Protein AF-A0A2U3B4L1-F1 (afdb_monomer_lite)

Radius of gyration: 49.49 Å; chains: 1; bounding box: 85×27×137 Å

pLDDT: mean 83.66, std 13.34, range [39.34, 97.75]

Structure (mmCIF, N/CA/C/O backbone):
data_AF-A0A2U3B4L1-F1
#
_entry.id   AF-A0A2U3B4L1-F1
#
loop_
_atom_site.group_PDB
_atom_site.id
_atom_site.type_symbol
_atom_site.label_atom_id
_atom_site.label_alt_id
_atom_site.label_comp_id
_atom_site.label_asym_id
_atom_site.label_entity_id
_atom_site.label_seq_id
_atom_site.pdbx_PDB_ins_code
_atom_site.Cartn_x
_atom_site.Cartn_y
_atom_site.Cartn_z
_atom_site.occupancy
_atom_site.B_iso_or_equiv
_atom_site.auth_seq_id
_atom_site.auth_comp_id
_atom_site.auth_asym_id
_atom_site.auth_atom_id
_atom_site.pdbx_PDB_model_num
ATOM 1 N N . MET A 1 1 ? 13.945 14.174 20.705 1.00 39.34 1 MET A N 1
ATOM 2 C CA . MET A 1 1 ? 13.209 13.509 21.801 1.00 39.34 1 MET A CA 1
ATOM 3 C C . MET A 1 1 ? 11.949 14.316 22.064 1.00 39.34 1 MET A C 1
ATOM 5 O O . MET A 1 1 ? 12.020 15.345 22.723 1.00 39.34 1 MET A O 1
ATOM 9 N N . VAL A 1 2 ? 10.830 13.938 21.445 1.00 40.19 2 VAL A N 1
ATOM 10 C CA . VAL A 1 2 ? 9.535 14.584 21.704 1.00 40.19 2 VAL A CA 1
ATOM 11 C C . VAL A 1 2 ? 8.985 13.964 22.984 1.00 40.19 2 VAL A C 1
ATOM 13 O O . VAL A 1 2 ? 8.861 12.745 23.067 1.00 40.19 2 VAL A O 1
ATOM 16 N N . SER A 1 3 ? 8.744 14.794 23.998 1.00 42.19 3 SER A N 1
ATOM 17 C CA . SER A 1 3 ? 8.188 14.370 25.285 1.00 42.19 3 SER A CA 1
ATOM 18 C C . SER A 1 3 ? 6.852 13.641 25.068 1.00 42.19 3 SER A C 1
ATOM 20 O O . SER A 1 3 ? 6.059 14.129 24.255 1.00 42.19 3 SER A O 1
ATOM 22 N N . PRO A 1 4 ? 6.566 12.516 25.756 1.00 53.47 4 PRO A N 1
ATOM 23 C CA . PRO A 1 4 ? 5.241 11.909 25.710 1.00 53.47 4 PRO A CA 1
ATOM 24 C C . PRO A 1 4 ? 4.235 12.955 26.195 1.00 53.47 4 PRO A C 1
ATOM 26 O O . PRO A 1 4 ? 4.317 13.446 27.323 1.00 53.47 4 PRO A O 1
ATOM 29 N N . ALA A 1 5 ? 3.344 13.381 25.301 1.00 55.09 5 ALA A N 1
ATOM 30 C CA . ALA A 1 5 ? 2.323 14.362 25.626 1.00 55.09 5 ALA A CA 1
ATOM 31 C C . ALA A 1 5 ? 1.448 13.779 26.741 1.00 55.09 5 ALA A C 1
ATOM 33 O O . ALA A 1 5 ? 0.772 12.777 26.538 1.00 55.09 5 ALA A O 1
ATOM 34 N N . ASN A 1 6 ? 1.504 14.383 27.929 1.00 50.88 6 ASN A N 1
ATOM 35 C CA . ASN A 1 6 ? 0.718 13.960 29.079 1.00 50.88 6 ASN A CA 1
ATOM 36 C C . ASN A 1 6 ? -0.729 14.430 28.878 1.00 50.88 6 ASN A C 1
ATOM 38 O O . ASN A 1 6 ? -1.104 15.551 29.217 1.00 50.88 6 ASN A O 1
ATOM 42 N N . THR A 1 7 ? -1.514 13.596 28.212 1.00 55.06 7 THR A N 1
ATOM 43 C CA . THR A 1 7 ? -2.844 13.909 27.677 1.00 55.06 7 THR A CA 1
ATOM 44 C C . THR A 1 7 ? -3.983 13.597 28.655 1.00 55.06 7 THR A C 1
ATOM 46 O O . THR A 1 7 ? -5.156 13.775 28.321 1.00 55.06 7 THR A O 1
ATOM 49 N N . SER A 1 8 ? -3.651 13.221 29.896 1.00 54.84 8 SER A N 1
ATOM 50 C CA . SER A 1 8 ? -4.592 12.885 30.974 1.00 54.84 8 SER A CA 1
ATOM 51 C C . SER A 1 8 ? -5.471 14.053 31.453 1.00 54.84 8 SER A C 1
ATOM 53 O O . SER A 1 8 ? -6.390 13.846 32.242 1.00 54.84 8 SER A O 1
ATOM 55 N N . THR A 1 9 ? -5.206 15.283 31.006 1.00 53.56 9 THR A N 1
ATOM 56 C CA . THR A 1 9 ? -5.935 16.500 31.403 1.00 53.56 9 THR A CA 1
ATOM 57 C C . THR A 1 9 ? -7.033 16.911 30.418 1.00 53.56 9 THR A C 1
ATOM 59 O O . THR A 1 9 ? -7.739 17.889 30.667 1.00 53.56 9 THR A O 1
ATOM 62 N N . HIS A 1 10 ? -7.225 16.181 29.311 1.00 57.12 10 HIS A N 1
ATOM 63 C CA . HIS A 1 10 ? -8.229 16.536 28.309 1.00 57.12 10 HIS A CA 1
ATOM 64 C C . HIS A 1 10 ? -9.608 15.910 28.608 1.00 57.12 10 HIS A C 1
ATOM 66 O O . HIS A 1 10 ? -9.734 14.687 28.642 1.00 57.12 10 HIS A O 1
ATOM 72 N N . PRO A 1 11 ? -10.686 16.711 28.732 1.00 55.19 11 PRO A N 1
ATOM 73 C CA . PRO A 1 11 ? -12.027 16.218 29.078 1.00 55.19 11 PRO A CA 1
ATOM 74 C C . PRO A 1 11 ? -12.669 15.283 28.032 1.00 55.19 11 PRO A C 1
ATOM 76 O O . PRO A 1 11 ? -13.659 14.630 28.332 1.00 55.19 11 PRO A O 1
ATOM 79 N N . ASN A 1 12 ? -12.097 15.181 26.826 1.00 61.34 12 ASN A N 1
ATOM 80 C CA . ASN A 1 12 ? -12.520 14.270 25.750 1.00 61.34 12 ASN A CA 1
ATOM 81 C C . ASN A 1 12 ? -11.398 13.302 25.331 1.00 61.34 12 ASN A C 1
ATOM 83 O O . ASN A 1 12 ? -11.257 12.955 24.156 1.00 61.34 12 ASN A O 1
ATOM 87 N N . TYR A 1 13 ? -10.553 12.905 26.279 1.00 69.75 13 TYR A N 1
ATOM 88 C CA . TYR A 1 13 ? -9.400 12.068 25.991 1.00 69.75 13 TYR A CA 1
ATOM 89 C C . TYR A 1 13 ? -9.780 10.628 25.602 1.00 69.75 13 TYR A C 1
ATOM 91 O O . TYR A 1 13 ? -10.635 10.000 26.228 1.00 69.75 13 TYR A O 1
ATOM 99 N N . ASN A 1 14 ? -9.141 10.088 24.558 1.00 83.75 14 ASN A N 1
ATOM 100 C CA . ASN A 1 14 ? -9.405 8.737 24.065 1.00 83.75 14 ASN A CA 1
ATOM 101 C C . ASN A 1 14 ? -8.332 7.757 24.553 1.00 83.75 14 ASN A C 1
ATOM 103 O O . ASN A 1 14 ? -7.271 7.636 23.946 1.00 83.75 14 ASN A O 1
ATOM 107 N N . GLN A 1 15 ? -8.659 7.009 25.606 1.00 88.44 15 GLN A N 1
ATOM 108 C CA . GLN A 1 15 ? -7.770 6.024 26.236 1.00 88.44 15 GLN A CA 1
ATOM 109 C C . GLN A 1 15 ? -7.267 4.942 25.266 1.00 88.44 15 GLN A C 1
ATOM 111 O O . GLN A 1 15 ? -6.155 4.448 25.410 1.00 88.44 15 GLN A O 1
ATOM 116 N N . ILE A 1 16 ? -8.054 4.578 24.249 1.00 92.75 16 ILE A N 1
ATOM 117 C CA . ILE A 1 16 ? -7.638 3.557 23.275 1.00 92.75 16 ILE A CA 1
ATOM 118 C C . ILE A 1 16 ? -6.529 4.091 22.363 1.00 92.75 16 ILE A C 1
ATOM 120 O O . ILE A 1 16 ? -5.587 3.371 22.052 1.00 92.75 16 ILE A O 1
ATOM 124 N N . PHE A 1 17 ? -6.596 5.371 21.988 1.00 92.94 17 PHE A N 1
ATOM 125 C CA . PHE A 1 17 ? -5.544 6.005 21.192 1.00 92.94 17 PHE A CA 1
ATOM 126 C C . PHE A 1 17 ? -4.227 6.096 21.968 1.00 92.94 17 PHE A C 1
ATOM 128 O O . PHE A 1 17 ? -3.158 5.886 21.404 1.00 92.94 17 PHE A O 1
ATOM 135 N N . GLU A 1 18 ? -4.302 6.364 23.271 1.00 90.75 18 GLU A N 1
ATOM 136 C CA . GLU A 1 18 ? -3.128 6.357 24.141 1.00 90.75 18 GLU A CA 1
ATOM 137 C C . GLU A 1 18 ? -2.420 5.009 24.123 1.00 90.75 18 GLU A C 1
ATOM 139 O O . GLU A 1 18 ? -1.235 4.917 23.807 1.00 90.75 18 GLU A O 1
ATOM 144 N N . LYS A 1 19 ? -3.191 3.960 24.423 1.00 92.38 19 LYS A N 1
ATOM 145 C CA . LYS A 1 19 ? -2.684 2.599 24.534 1.00 92.38 19 LYS A CA 1
ATOM 146 C C . LYS A 1 19 ? -2.125 2.089 23.213 1.00 92.38 19 LYS A C 1
ATOM 148 O O . LYS A 1 19 ? -1.086 1.436 23.219 1.00 92.38 19 LYS A O 1
ATOM 153 N N . LEU A 1 20 ? -2.804 2.358 22.098 1.00 94.06 20 LEU A N 1
ATOM 154 C CA . LEU A 1 20 ? -2.381 1.868 20.787 1.00 94.06 20 LEU A CA 1
ATOM 155 C C . LEU A 1 20 ? -1.243 2.702 20.187 1.00 94.06 20 LEU A C 1
ATOM 157 O O . LEU A 1 20 ? -0.339 2.121 19.605 1.00 94.06 20 LEU A O 1
ATOM 161 N N . VAL A 1 21 ? -1.261 4.033 20.339 1.00 93.81 21 VAL A N 1
ATOM 162 C CA . VAL A 1 21 ? -0.385 4.943 19.579 1.00 93.81 21 VAL A CA 1
ATOM 163 C C . VAL A 1 21 ? 0.577 5.721 20.470 1.00 93.81 21 VAL A C 1
ATOM 165 O O . VAL A 1 21 ? 1.776 5.714 20.218 1.00 93.81 21 VAL A O 1
ATOM 168 N N . ILE A 1 22 ? 0.095 6.423 21.497 1.00 91.44 22 ILE A N 1
ATOM 169 C CA . ILE A 1 22 ? 0.943 7.363 22.259 1.00 91.44 22 ILE A CA 1
ATOM 170 C C . ILE A 1 22 ? 1.987 6.647 23.118 1.00 91.44 22 ILE A C 1
ATOM 172 O O . ILE A 1 22 ? 3.097 7.153 23.259 1.00 91.44 22 ILE A O 1
ATOM 176 N N . ASN A 1 23 ? 1.660 5.465 23.640 1.00 88.88 23 ASN A N 1
ATOM 177 C CA . ASN A 1 23 ? 2.581 4.663 24.447 1.00 88.88 23 ASN A CA 1
ATOM 178 C C . ASN A 1 23 ? 3.715 4.019 23.628 1.00 88.88 23 ASN A C 1
ATOM 180 O O . ASN A 1 23 ? 4.641 3.461 24.213 1.00 88.88 23 ASN A O 1
ATOM 184 N N . SER A 1 24 ? 3.652 4.088 22.296 1.00 87.31 24 SER A N 1
ATOM 185 C CA . SER A 1 24 ? 4.714 3.607 21.410 1.00 87.31 24 SER A CA 1
ATOM 186 C C . SER A 1 24 ? 5.801 4.669 21.193 1.00 87.31 24 SER A C 1
ATOM 188 O O . SER A 1 24 ? 5.566 5.877 21.324 1.00 87.31 24 SER A O 1
ATOM 190 N N . VAL A 1 25 ? 7.012 4.224 20.847 1.00 87.25 25 VAL A N 1
ATOM 191 C CA . VAL A 1 25 ? 8.132 5.126 20.550 1.00 87.25 25 VAL A CA 1
ATOM 192 C C . VAL A 1 25 ? 7.797 5.968 19.303 1.00 87.25 25 VAL A C 1
ATOM 194 O O . VAL A 1 25 ? 7.310 5.430 18.307 1.00 87.25 25 VAL A O 1
ATOM 197 N N . PRO A 1 26 ? 8.011 7.301 19.326 1.00 80.50 26 PRO A N 1
ATOM 198 C CA . PRO A 1 26 ? 7.879 8.128 18.128 1.00 80.50 26 PRO A CA 1
ATOM 199 C C . PRO A 1 26 ? 8.774 7.613 16.990 1.00 80.50 26 PRO A C 1
ATOM 201 O O . PRO A 1 26 ? 9.934 7.298 17.233 1.00 80.50 26 PRO A O 1
ATOM 204 N N . ASP A 1 27 ? 8.228 7.561 15.773 1.00 81.25 27 ASP A N 1
ATOM 205 C CA . ASP A 1 27 ? 8.900 7.112 14.539 1.00 81.25 27 ASP A CA 1
ATOM 206 C C . ASP A 1 27 ? 9.270 5.615 14.468 1.00 81.25 27 ASP A C 1
ATOM 208 O O . ASP A 1 27 ? 10.051 5.209 13.610 1.00 81.25 27 ASP A O 1
ATOM 212 N N . ASP A 1 28 ? 8.679 4.779 15.326 1.00 89.38 28 ASP A N 1
ATOM 213 C CA . ASP A 1 28 ? 8.799 3.317 15.255 1.00 89.38 28 ASP A CA 1
ATOM 214 C C . ASP A 1 28 ? 7.672 2.689 14.410 1.00 89.38 28 ASP A C 1
ATOM 216 O O . ASP A 1 28 ? 6.556 3.220 14.343 1.00 89.38 28 ASP A O 1
ATOM 220 N N . LYS A 1 29 ? 7.926 1.520 13.807 1.00 90.06 29 LYS A N 1
ATOM 221 C CA . LYS A 1 29 ? 6.913 0.737 13.077 1.00 90.06 29 LYS A CA 1
ATOM 222 C C . LYS A 1 29 ? 5.707 0.411 13.963 1.00 90.06 29 LYS A C 1
ATOM 224 O O . LYS A 1 29 ? 4.573 0.444 13.496 1.00 90.06 29 LYS A O 1
ATOM 229 N N . GLU A 1 30 ? 5.946 0.206 15.258 1.00 92.12 30 GLU A N 1
ATOM 230 C CA . GLU A 1 30 ? 4.911 -0.064 16.261 1.00 92.12 30 GLU A CA 1
ATOM 231 C C . GLU A 1 30 ? 3.896 1.078 16.356 1.00 92.12 30 GLU A C 1
ATOM 233 O O . GLU A 1 30 ? 2.708 0.858 16.592 1.00 92.12 30 GLU A O 1
ATOM 238 N N . ARG A 1 31 ? 4.339 2.317 16.111 1.00 93.88 31 ARG A N 1
ATOM 239 C CA . ARG A 1 31 ? 3.458 3.482 16.099 1.00 93.88 31 ARG A CA 1
ATOM 240 C C . ARG A 1 31 ? 2.547 3.497 14.879 1.00 93.88 31 ARG A C 1
ATOM 242 O O . ARG A 1 31 ? 1.380 3.862 15.011 1.00 93.88 31 ARG A O 1
ATOM 249 N N . LEU A 1 32 ? 3.060 3.101 13.713 1.00 93.69 32 LEU A N 1
ATOM 250 C CA . LEU A 1 32 ? 2.262 2.952 12.494 1.00 93.69 32 LEU A CA 1
ATOM 251 C C . LEU A 1 32 ? 1.232 1.827 12.652 1.00 93.69 32 LEU A C 1
ATOM 253 O O . LEU A 1 32 ? 0.052 2.052 12.390 1.00 93.69 32 LEU A O 1
ATOM 257 N N . ILE A 1 33 ? 1.654 0.667 13.163 1.00 95.81 33 ILE A N 1
ATOM 258 C CA . ILE A 1 33 ? 0.762 -0.456 13.495 1.00 95.81 33 ILE A CA 1
ATOM 259 C C . ILE A 1 33 ? -0.324 0.010 14.470 1.00 95.81 33 ILE A C 1
ATOM 261 O O . ILE A 1 33 ? -1.510 -0.210 14.242 1.00 95.81 33 ILE 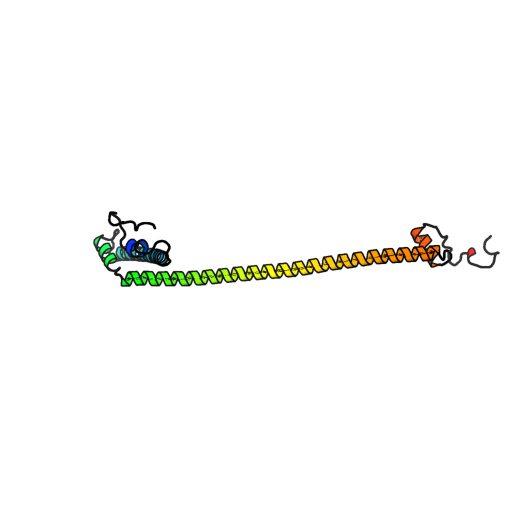A O 1
ATOM 265 N N . GLY A 1 34 ? 0.054 0.747 15.517 1.00 96.25 34 GLY A N 1
ATOM 266 C CA . GLY A 1 34 ? -0.886 1.331 16.467 1.00 96.25 34 GLY A CA 1
ATOM 267 C C . GLY A 1 34 ? -1.901 2.285 15.829 1.00 96.25 34 GLY A C 1
ATOM 268 O O . GLY A 1 34 ? -3.065 2.305 16.232 1.00 96.25 34 GLY A O 1
ATOM 269 N N . MET A 1 35 ? -1.488 3.087 14.842 1.00 95.56 35 MET A N 1
ATOM 270 C CA . MET A 1 35 ? -2.386 3.989 14.109 1.00 95.56 35 MET A CA 1
ATOM 271 C C . MET A 1 35 ? -3.388 3.220 13.245 1.00 95.56 35 MET A C 1
ATOM 273 O O . MET A 1 35 ? -4.562 3.594 13.228 1.00 95.56 35 MET A O 1
ATOM 277 N N . LEU A 1 36 ? -2.946 2.155 12.574 1.00 96.75 36 LEU A N 1
ATOM 278 C CA . LEU A 1 36 ? -3.807 1.264 11.791 1.00 96.75 36 LEU A CA 1
ATOM 279 C C . LEU A 1 36 ? -4.805 0.533 12.698 1.00 96.75 36 LEU A C 1
ATOM 281 O O . LEU A 1 36 ? -6.010 0.683 12.526 1.00 96.75 36 LEU A O 1
ATOM 285 N N . ALA A 1 37 ? -4.321 -0.096 13.770 1.00 97.56 37 ALA A N 1
ATOM 286 C CA . ALA A 1 37 ? -5.155 -0.735 14.789 1.00 97.56 37 ALA A CA 1
ATOM 287 C C . ALA A 1 37 ? -6.192 0.230 15.398 1.00 97.56 37 ALA A C 1
ATOM 289 O O . ALA A 1 37 ? -7.310 -0.150 15.754 1.00 97.56 37 ALA A O 1
ATOM 290 N N . TYR A 1 38 ? -5.835 1.510 15.540 1.00 96.75 38 TYR A N 1
ATOM 291 C CA . TYR A 1 38 ? -6.764 2.531 16.010 1.00 96.75 38 TYR A CA 1
ATOM 292 C C . TYR A 1 38 ? -7.847 2.877 14.979 1.00 96.75 38 TYR A C 1
ATOM 294 O O . TYR A 1 38 ? -8.979 3.169 15.381 1.00 96.75 38 TYR A O 1
ATOM 302 N N . ALA A 1 39 ? -7.526 2.860 13.683 1.00 96.94 39 ALA A N 1
ATOM 303 C CA . ALA A 1 39 ? -8.514 3.019 12.621 1.00 96.94 39 ALA A CA 1
ATOM 304 C C . ALA A 1 39 ? -9.542 1.877 12.669 1.00 96.94 39 ALA A C 1
ATOM 306 O O . ALA A 1 39 ? -10.741 2.162 12.734 1.00 96.94 39 ALA A O 1
ATOM 307 N N . ASP A 1 40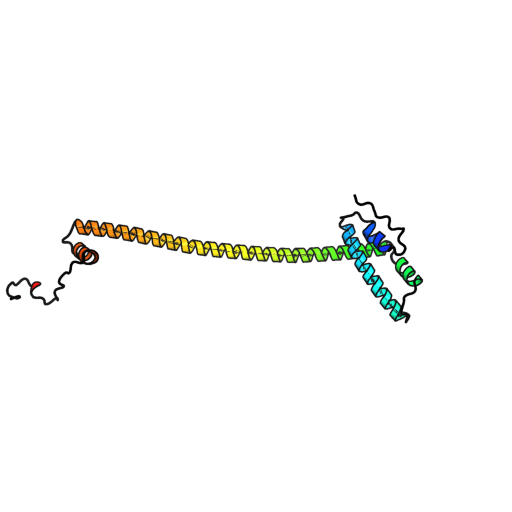 ? -9.079 0.634 12.807 1.00 96.31 40 ASP A N 1
ATOM 308 C CA . ASP A 1 40 ? -9.943 -0.548 12.921 1.00 96.31 40 ASP A CA 1
ATOM 309 C C . ASP A 1 40 ? -10.849 -0.465 14.154 1.00 96.31 40 ASP A C 1
ATOM 311 O O . ASP A 1 40 ? -12.067 -0.615 14.065 1.00 96.31 40 ASP A O 1
ATOM 315 N N . TYR A 1 41 ? -10.305 -0.084 15.314 1.00 96.88 41 TYR A N 1
ATOM 316 C CA . TYR A 1 41 ? -11.118 0.175 16.509 1.00 96.88 41 TYR A CA 1
ATOM 317 C C . TYR A 1 41 ? -12.219 1.224 16.264 1.00 96.88 41 TYR A C 1
ATOM 319 O O . TYR A 1 41 ? -13.335 1.109 16.787 1.00 96.88 41 TYR A O 1
ATOM 327 N N . LYS A 1 42 ? -11.918 2.299 15.525 1.00 96.19 42 LYS A N 1
ATOM 328 C CA . LYS A 1 42 ? -12.900 3.358 15.247 1.00 96.19 42 LYS A CA 1
ATOM 329 C C . LYS A 1 42 ? -14.014 2.853 14.342 1.00 96.19 42 L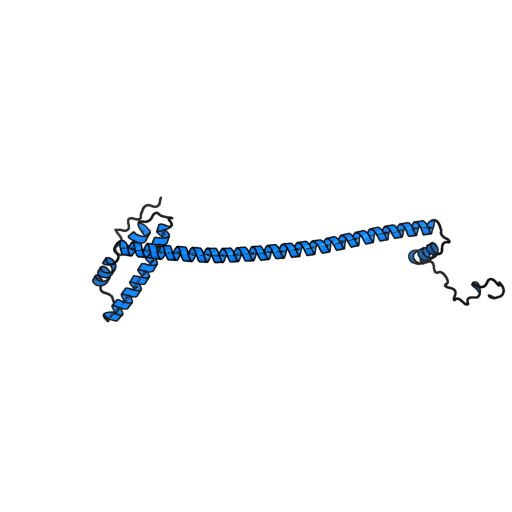YS A C 1
ATOM 331 O O . LYS A 1 42 ? -15.163 3.244 14.571 1.00 96.19 42 LYS A O 1
ATOM 336 N N . GLU A 1 43 ? -13.688 1.992 13.389 1.00 96.81 43 GLU A N 1
ATOM 337 C CA . GLU A 1 43 ? -14.665 1.292 12.567 1.00 96.81 43 GLU A CA 1
ATOM 338 C C . GLU A 1 43 ? -15.521 0.337 13.410 1.00 96.81 43 GLU A C 1
ATOM 340 O O . GLU A 1 43 ? -16.744 0.484 13.420 1.00 96.81 43 GLU A O 1
ATOM 345 N N . GLU A 1 44 ? -14.913 -0.548 14.208 1.00 96.31 44 GLU A N 1
ATOM 346 C CA . GLU A 1 44 ? -15.640 -1.470 15.094 1.00 96.31 44 GLU A CA 1
ATOM 347 C C . GLU A 1 44 ? -16.604 -0.713 16.019 1.00 96.31 44 GLU A C 1
ATOM 349 O O . GLU A 1 44 ? -17.765 -1.087 16.192 1.00 96.31 44 GLU A O 1
ATOM 354 N N . LYS A 1 45 ? -16.151 0.408 16.593 1.00 95.75 45 LYS A N 1
ATOM 355 C CA . LYS A 1 45 ? -16.980 1.264 17.447 1.00 95.75 45 LYS A CA 1
ATOM 356 C C . LYS A 1 45 ? -18.141 1.895 16.688 1.00 95.75 45 LYS A C 1
ATOM 358 O O . LYS A 1 45 ? -19.214 2.075 17.269 1.00 95.75 45 LYS A O 1
ATOM 363 N N . TYR A 1 46 ? -17.928 2.301 15.440 1.00 96.75 46 TYR A N 1
ATOM 364 C CA . TYR A 1 46 ? -18.990 2.838 14.598 1.00 96.75 46 TYR A CA 1
ATOM 365 C C . TYR A 1 46 ? -20.040 1.760 14.308 1.00 96.75 46 TYR A C 1
ATOM 367 O O . TYR A 1 46 ? -21.216 1.970 14.610 1.00 96.75 46 TYR A O 1
ATOM 375 N N . GLN A 1 47 ? -19.603 0.591 13.834 1.00 97.75 47 GLN A N 1
ATOM 376 C CA . GLN A 1 47 ? -20.470 -0.545 13.523 1.00 97.75 47 GLN A CA 1
ATOM 377 C C . GLN A 1 47 ? -21.263 -1.005 14.754 1.00 97.75 47 GLN A C 1
ATOM 379 O O . GLN A 1 47 ? -22.483 -1.154 14.688 1.00 97.75 47 GLN A O 1
ATOM 384 N N . TRP A 1 48 ? -20.604 -1.128 15.910 1.00 97.44 48 TRP A N 1
ATOM 385 C CA . TRP A 1 48 ? -21.262 -1.466 17.172 1.00 97.44 48 TRP A CA 1
ATOM 386 C C . TRP A 1 48 ? -22.348 -0.450 17.551 1.00 97.44 48 TRP A C 1
ATOM 388 O O . TRP A 1 48 ? -23.443 -0.839 17.957 1.00 97.44 48 TRP A O 1
ATOM 398 N N . LYS A 1 49 ? -22.092 0.857 17.388 1.00 96.62 49 LYS A N 1
ATOM 399 C CA . LYS A 1 49 ? -23.102 1.891 17.671 1.00 96.62 49 LYS A CA 1
ATOM 400 C C . LYS A 1 49 ? -24.306 1.793 16.740 1.00 96.62 49 LYS A C 1
ATOM 402 O O . LYS A 1 49 ? -25.423 1.993 17.211 1.00 96.62 49 LYS A O 1
ATOM 407 N N . GLU A 1 50 ? -24.097 1.520 15.453 1.00 97.62 50 GLU A N 1
ATOM 408 C CA . GLU A 1 50 ? -25.202 1.317 14.507 1.00 97.62 50 GLU A CA 1
ATOM 409 C C . GLU A 1 50 ? -26.045 0.101 14.896 1.00 97.62 50 GLU A C 1
ATOM 411 O O . GLU A 1 50 ? -27.265 0.210 15.025 1.00 97.62 50 GLU A O 1
ATOM 416 N N . GLN A 1 51 ? -25.398 -1.031 15.177 1.00 96.88 51 GLN A N 1
ATOM 417 C CA . GLN A 1 51 ? -26.078 -2.256 15.600 1.00 96.88 51 GLN A CA 1
ATOM 418 C C . GLN A 1 51 ? -26.853 -2.050 16.907 1.00 96.88 51 GLN A C 1
ATOM 420 O O . GLN A 1 51 ? -28.011 -2.450 17.011 1.00 96.88 51 GLN A O 1
ATOM 425 N N . TYR A 1 52 ? -26.257 -1.364 17.889 1.00 97.62 52 TYR A N 1
ATOM 426 C CA . TYR A 1 52 ? -26.922 -1.046 19.151 1.00 97.62 52 TYR A CA 1
ATOM 427 C C . TYR A 1 52 ? -28.169 -0.182 18.926 1.00 97.62 52 TYR A C 1
ATOM 429 O O . TYR A 1 52 ? -29.221 -0.465 19.504 1.00 97.62 52 TYR A O 1
ATOM 437 N N . ARG A 1 53 ? -28.070 0.868 18.094 1.00 97.06 53 ARG A N 1
ATOM 438 C CA . ARG A 1 53 ? -29.210 1.742 17.768 1.00 97.06 53 ARG A CA 1
ATOM 439 C C . ARG A 1 53 ? -30.358 0.958 17.150 1.00 97.06 53 ARG A C 1
ATOM 441 O O . ARG A 1 53 ? -31.498 1.122 17.576 1.00 97.06 53 ARG A O 1
ATOM 448 N N . GLN A 1 54 ? -30.047 0.094 16.186 1.00 97.00 54 GLN A N 1
ATOM 449 C CA . GLN A 1 54 ? -31.036 -0.739 15.507 1.00 97.00 54 GLN A CA 1
ATOM 450 C C . GLN A 1 54 ? -31.696 -1.738 16.465 1.00 97.00 54 GLN A C 1
ATOM 452 O O . GLN A 1 54 ? -32.917 -1.860 16.468 1.00 97.00 54 GLN A O 1
ATOM 457 N N . ALA A 1 55 ? -30.911 -2.404 17.315 1.00 96.81 55 ALA A N 1
ATOM 458 C CA . ALA A 1 55 ? -31.413 -3.419 18.240 1.00 96.81 55 ALA A CA 1
ATOM 459 C C . ALA A 1 55 ? -32.279 -2.842 19.373 1.00 96.81 55 ALA A C 1
ATOM 461 O O . ALA A 1 55 ? -33.236 -3.482 19.799 1.00 96.81 55 ALA A O 1
ATOM 462 N N . ASN A 1 56 ? -31.957 -1.639 19.857 1.00 96.44 56 ASN A N 1
ATOM 463 C CA . ASN A 1 56 ? -32.635 -1.025 21.005 1.00 96.44 56 ASN A CA 1
ATOM 464 C C . ASN A 1 56 ? -33.646 0.065 20.609 1.00 96.44 56 ASN A C 1
ATOM 466 O O . ASN A 1 56 ? -34.304 0.630 21.479 1.00 96.44 56 ASN A O 1
ATOM 470 N N . GLY A 1 57 ? -33.765 0.392 19.318 1.00 96.69 57 GLY A N 1
ATOM 471 C CA . GLY A 1 57 ? -34.672 1.436 18.830 1.00 96.69 57 GLY A CA 1
ATOM 472 C C . GLY A 1 57 ? -34.332 2.840 19.343 1.00 96.69 57 GLY A C 1
ATOM 473 O O . GLY A 1 57 ? -35.224 3.673 19.496 1.00 96.69 57 GLY A O 1
ATOM 474 N N . VAL A 1 58 ? -33.055 3.110 19.637 1.00 95.81 58 VAL A N 1
ATOM 475 C CA . VAL A 1 58 ? -32.591 4.397 20.181 1.00 95.81 58 VAL A CA 1
ATOM 476 C C . VAL A 1 58 ? -31.848 5.217 19.129 1.00 95.81 58 VAL A C 1
ATOM 478 O O . VAL A 1 58 ? -31.123 4.677 18.297 1.00 95.81 58 VAL A O 1
ATOM 481 N N . SER A 1 59 ? -31.972 6.545 19.187 1.00 92.56 59 SER A N 1
ATOM 482 C CA . SER A 1 59 ? -31.226 7.464 18.311 1.00 92.56 59 SER A CA 1
ATOM 483 C C . SER A 1 59 ? -29.811 7.759 18.817 1.00 92.56 59 SER A C 1
ATOM 485 O O . SER A 1 59 ? -28.903 8.022 18.029 1.00 92.56 59 SER A O 1
ATOM 487 N N . VAL A 1 60 ? -29.597 7.688 20.132 1.00 94.44 60 VAL A N 1
ATOM 488 C CA . VAL A 1 60 ? -28.307 7.935 20.784 1.00 94.44 60 VAL A CA 1
ATOM 489 C C . VAL A 1 60 ? -28.015 6.788 21.740 1.00 94.44 60 VAL A C 1
ATOM 491 O O . VAL A 1 60 ? -28.859 6.418 22.550 1.00 94.44 60 VAL A O 1
ATOM 494 N N . VAL A 1 61 ? -26.807 6.230 21.643 1.00 94.81 61 VAL A N 1
ATOM 495 C CA . VAL A 1 61 ? -26.356 5.158 22.537 1.00 94.81 61 VAL A CA 1
ATOM 496 C C . VAL A 1 61 ? -26.050 5.754 23.917 1.00 94.81 61 VAL A C 1
ATOM 498 O O . VAL A 1 61 ? -25.271 6.715 23.977 1.00 94.81 61 VAL A O 1
ATOM 501 N N . PRO A 1 62 ? -26.619 5.218 25.011 1.00 95.06 62 PRO A N 1
ATOM 502 C CA . PRO A 1 62 ? -26.349 5.706 26.358 1.00 95.06 62 PRO A CA 1
ATOM 503 C C . PRO A 1 62 ? -24.858 5.655 26.709 1.00 95.06 62 PRO A C 1
ATOM 505 O O . PRO A 1 62 ? -24.128 4.746 26.312 1.00 95.06 62 PRO A O 1
ATOM 508 N N . VAL A 1 63 ? -24.391 6.628 27.495 1.00 91.69 63 VAL A N 1
ATOM 509 C CA . VAL A 1 63 ? -22.968 6.742 27.872 1.00 91.69 63 VAL A CA 1
ATOM 510 C C . VAL A 1 63 ? -22.476 5.498 28.614 1.00 91.69 63 VAL A C 1
ATOM 512 O O . VAL A 1 63 ? -21.353 5.055 28.383 1.00 91.69 63 VAL A O 1
ATOM 515 N N . GLN A 1 64 ? -23.321 4.910 29.461 1.00 93.19 64 GLN A N 1
ATOM 516 C CA . GLN A 1 64 ? -22.987 3.717 30.234 1.00 93.19 64 GLN A CA 1
ATOM 517 C C . GLN A 1 64 ? -22.732 2.498 29.335 1.00 93.19 64 GLN A C 1
ATOM 519 O O . GLN A 1 64 ? -21.775 1.762 29.552 1.00 93.19 64 GLN A O 1
ATOM 524 N N . ASP A 1 65 ? -23.502 2.333 28.259 1.00 94.81 65 ASP A N 1
ATOM 525 C CA . ASP A 1 65 ? -23.276 1.258 27.288 1.00 94.81 65 ASP A CA 1
ATOM 526 C C . ASP A 1 65 ? -22.006 1.476 26.469 1.00 94.81 65 ASP A C 1
ATOM 528 O O . ASP A 1 65 ? -21.278 0.529 26.175 1.00 94.81 65 ASP A O 1
ATOM 532 N N . VAL A 1 66 ? -21.682 2.734 26.149 1.00 92.06 66 VAL A N 1
ATOM 533 C CA . VAL A 1 66 ? -20.391 3.065 25.528 1.00 92.06 66 VAL A CA 1
ATOM 534 C C . VAL A 1 66 ? -19.235 2.718 26.467 1.00 92.06 66 VAL A C 1
ATOM 536 O O . VAL A 1 66 ? -18.212 2.223 26.000 1.00 92.06 66 VAL A O 1
ATOM 539 N N . GLN A 1 67 ? -19.374 2.948 27.774 1.00 91.00 67 GLN A N 1
ATOM 540 C CA . GLN A 1 67 ? -18.367 2.539 28.755 1.00 91.00 67 GLN A CA 1
ATOM 541 C C . GLN A 1 67 ? -18.235 1.014 28.815 1.00 91.00 67 GLN A C 1
ATOM 543 O O . GLN A 1 67 ? -17.115 0.516 28.752 1.00 91.00 67 GLN A O 1
ATOM 548 N N . ASN A 1 68 ? -19.346 0.273 28.831 1.00 92.31 68 ASN A N 1
ATOM 549 C CA . ASN A 1 68 ? -19.334 -1.194 28.788 1.00 92.31 68 ASN A CA 1
ATOM 550 C C . ASN A 1 68 ? -18.625 -1.726 27.534 1.00 92.31 68 ASN A C 1
ATOM 552 O O . ASN A 1 68 ? -17.820 -2.651 27.619 1.00 92.31 68 ASN A O 1
ATOM 556 N N . PHE A 1 69 ? -18.858 -1.099 26.379 1.00 92.75 69 PHE A N 1
ATOM 557 C CA . PHE A 1 69 ? -18.126 -1.412 25.155 1.00 92.75 69 PHE A CA 1
ATOM 558 C C . PHE A 1 69 ? -16.621 -1.169 25.310 1.00 92.75 69 PHE A C 1
ATOM 560 O O . PHE A 1 69 ? -15.825 -2.029 24.946 1.00 92.75 69 PHE A O 1
ATOM 567 N N . LEU A 1 70 ? -16.212 -0.034 25.885 1.00 91.69 70 LEU A N 1
ATOM 568 C CA . LEU A 1 70 ? -14.795 0.269 26.113 1.00 91.69 70 LEU A CA 1
ATOM 569 C C . LEU A 1 70 ? -14.130 -0.717 27.083 1.00 91.69 70 LEU A C 1
ATOM 571 O O . LEU A 1 70 ? -12.975 -1.073 26.870 1.00 91.69 70 LEU A O 1
ATOM 575 N N . LEU A 1 71 ? -14.857 -1.209 28.091 1.00 91.00 71 LEU A N 1
ATOM 576 C CA . LEU A 1 71 ? -14.362 -2.235 29.016 1.00 91.00 71 LEU A CA 1
ATOM 577 C C . LEU A 1 71 ? -14.052 -3.570 28.318 1.00 91.00 71 LEU A C 1
ATOM 579 O O . LEU A 1 71 ? -13.230 -4.332 28.820 1.00 91.00 71 LEU A O 1
ATOM 583 N N . SER A 1 72 ? -14.642 -3.839 27.146 1.00 92.56 72 SER A N 1
ATOM 584 C CA . SER A 1 72 ? -14.305 -5.024 26.341 1.00 92.56 72 SER A CA 1
ATOM 585 C C . SER A 1 72 ? -12.928 -4.942 25.662 1.00 92.56 72 SER A C 1
ATOM 587 O O . SER A 1 72 ? -12.414 -5.958 25.202 1.00 92.56 72 SER A O 1
ATOM 589 N N . TYR A 1 73 ? -12.306 -3.757 25.601 1.00 93.31 73 TYR A N 1
ATOM 590 C CA . TYR A 1 73 ? -10.970 -3.556 25.023 1.00 93.31 73 TYR A CA 1
ATOM 591 C C . TYR A 1 73 ? -9.880 -3.699 26.089 1.00 93.31 73 TYR A C 1
ATOM 593 O O . TYR A 1 73 ? -9.146 -2.759 26.406 1.00 93.31 73 TYR A O 1
ATOM 601 N N . HIS A 1 74 ? -9.784 -4.903 26.650 1.00 93.31 74 HIS A N 1
ATOM 602 C CA . HIS A 1 74 ? -8.647 -5.317 27.469 1.00 93.31 74 HIS A CA 1
ATOM 603 C C . HIS A 1 74 ? -7.401 -5.577 26.606 1.00 93.31 74 HIS A C 1
ATOM 605 O O . HIS A 1 74 ? -7.485 -5.647 25.377 1.00 93.31 74 HIS A O 1
ATOM 611 N N . GLU A 1 75 ? -6.243 -5.751 27.249 1.00 92.94 75 GLU A N 1
ATOM 612 C CA . GLU A 1 75 ? -4.944 -5.854 26.564 1.00 92.94 75 GLU A CA 1
ATOM 613 C C . GLU A 1 75 ? -4.920 -6.931 25.469 1.00 92.94 75 GLU A C 1
ATOM 615 O O . GLU A 1 75 ? -4.441 -6.650 24.377 1.00 92.94 75 GLU A O 1
ATOM 620 N N . ASP A 1 76 ? -5.544 -8.097 25.672 1.00 95.44 76 ASP A N 1
ATOM 621 C CA . ASP A 1 76 ? -5.584 -9.142 24.633 1.00 95.44 76 ASP A CA 1
ATOM 622 C C . ASP A 1 76 ? -6.313 -8.701 23.356 1.00 95.44 76 ASP A C 1
ATOM 624 O O . ASP A 1 76 ? -5.881 -9.018 22.250 1.00 95.44 76 ASP A O 1
ATOM 628 N N . LYS A 1 77 ? -7.399 -7.924 23.483 1.00 95.38 77 LYS A N 1
ATOM 629 C CA . LYS A 1 77 ? -8.142 -7.406 22.327 1.00 95.38 77 LYS A CA 1
ATOM 630 C C . LYS A 1 77 ? -7.355 -6.300 21.629 1.00 95.38 77 LYS A C 1
ATOM 632 O O . LYS A 1 77 ? -7.365 -6.222 20.407 1.00 95.38 77 LYS A O 1
ATOM 637 N N . LEU A 1 78 ? -6.645 -5.470 22.394 1.00 96.00 78 LEU A N 1
ATOM 638 C CA . LEU A 1 78 ? -5.749 -4.456 21.835 1.00 96.00 78 LEU A CA 1
ATOM 639 C C . LEU A 1 78 ? -4.569 -5.096 21.100 1.00 96.00 78 LEU A C 1
ATOM 641 O O . LEU A 1 78 ? -4.202 -4.632 20.028 1.00 96.00 78 LEU A O 1
ATOM 645 N N . ASN A 1 79 ? -4.001 -6.171 21.643 1.00 95.88 79 ASN A N 1
ATOM 646 C CA . ASN A 1 79 ? -2.945 -6.937 20.988 1.00 95.88 79 ASN A CA 1
ATOM 647 C C . ASN A 1 79 ? -3.455 -7.610 19.720 1.00 95.88 79 ASN A C 1
ATOM 649 O O . ASN A 1 79 ? -2.768 -7.566 18.709 1.00 95.88 79 ASN A O 1
ATOM 653 N N . LYS A 1 80 ? -4.679 -8.147 19.739 1.00 96.94 80 LYS A N 1
ATOM 654 C CA . LYS A 1 80 ? -5.311 -8.660 18.525 1.00 96.94 80 LYS A CA 1
ATOM 655 C C . LYS A 1 80 ? -5.411 -7.581 17.443 1.00 96.94 80 LYS A C 1
ATOM 657 O O . LYS A 1 80 ? -4.938 -7.814 16.345 1.00 96.94 80 LYS A O 1
ATOM 662 N N . LEU A 1 81 ? -5.928 -6.392 17.769 1.00 97.19 81 LEU A N 1
ATOM 663 C CA . LEU A 1 81 ? -5.992 -5.283 16.805 1.00 97.19 81 LEU A CA 1
ATOM 664 C C . LEU A 1 81 ? -4.614 -4.915 16.240 1.00 97.19 81 LEU A C 1
ATOM 666 O O . LEU A 1 81 ? -4.502 -4.610 15.061 1.00 97.19 81 LEU A O 1
ATOM 670 N N . ARG A 1 82 ? -3.562 -4.932 17.071 1.00 97.19 82 ARG A N 1
ATOM 671 C CA . ARG A 1 82 ? -2.190 -4.683 16.601 1.00 97.19 82 ARG A CA 1
ATOM 672 C C . ARG A 1 82 ? -1.710 -5.775 15.652 1.00 97.19 82 ARG A C 1
ATOM 674 O O . ARG A 1 82 ? -1.154 -5.441 14.617 1.00 97.19 82 ARG A O 1
ATOM 681 N N . ASN A 1 83 ? -1.941 -7.041 15.986 1.00 97.50 83 ASN A N 1
ATOM 682 C CA . ASN A 1 83 ? -1.532 -8.168 15.151 1.00 97.50 83 ASN A CA 1
ATOM 683 C C . ASN A 1 83 ? -2.268 -8.163 13.806 1.00 97.50 83 ASN A C 1
ATOM 685 O O . ASN A 1 83 ? -1.628 -8.311 12.772 1.00 97.50 83 ASN A O 1
ATOM 689 N N . ASP A 1 84 ? -3.583 -7.933 13.821 1.00 97.44 84 ASP A N 1
ATOM 690 C CA . ASP A 1 84 ? -4.406 -7.849 12.611 1.00 97.44 84 ASP A CA 1
ATOM 691 C C . ASP A 1 84 ? -3.922 -6.676 11.725 1.00 97.44 84 ASP A C 1
ATOM 693 O O . ASP A 1 84 ? -3.729 -6.826 10.518 1.00 97.44 84 ASP A O 1
ATOM 697 N N . ALA A 1 85 ? -3.628 -5.518 12.328 1.00 97.62 85 ALA A N 1
ATOM 698 C CA . ALA A 1 85 ? -3.078 -4.363 11.620 1.00 97.62 85 ALA A CA 1
ATOM 699 C C . ALA A 1 85 ? -1.659 -4.600 11.070 1.00 97.62 85 ALA A C 1
ATOM 701 O O . ALA A 1 85 ? -1.332 -4.127 9.980 1.00 97.62 85 ALA A O 1
ATOM 702 N N . GLU A 1 86 ? -0.809 -5.309 11.814 1.00 96.00 86 GLU A N 1
ATOM 703 C CA . GLU A 1 86 ? 0.530 -5.697 11.366 1.00 96.00 86 GLU A CA 1
ATOM 704 C C . GLU A 1 86 ? 0.450 -6.660 10.171 1.00 96.00 86 GLU A C 1
ATOM 706 O O . GLU A 1 86 ? 1.149 -6.457 9.180 1.00 96.00 86 GLU A O 1
ATOM 711 N N . GLU A 1 87 ? -0.442 -7.652 10.217 1.00 96.62 87 GLU A N 1
ATOM 712 C CA . GLU A 1 87 ? -0.690 -8.580 9.110 1.00 96.62 87 GLU A CA 1
ATOM 713 C C . GLU A 1 87 ? -1.142 -7.838 7.845 1.00 96.62 87 GLU A C 1
ATOM 715 O O . GLU A 1 87 ? -0.550 -8.017 6.780 1.00 96.62 87 GLU A O 1
ATOM 720 N N . ILE A 1 88 ? -2.126 -6.939 7.967 1.00 95.06 88 ILE A N 1
ATOM 721 C CA . ILE A 1 88 ? -2.606 -6.118 6.845 1.00 95.06 88 ILE A CA 1
ATOM 722 C C . ILE A 1 88 ? -1.471 -5.271 6.261 1.00 95.06 88 ILE A C 1
ATOM 724 O O . ILE A 1 88 ? -1.337 -5.173 5.039 1.00 95.06 88 ILE A O 1
ATOM 728 N N . LEU A 1 89 ? -0.641 -4.665 7.115 1.00 94.38 89 LEU A N 1
ATOM 729 C CA . LEU A 1 89 ? 0.491 -3.858 6.671 1.00 94.38 89 LEU A CA 1
ATOM 730 C C . LEU A 1 89 ? 1.518 -4.697 5.900 1.00 94.38 89 LEU A C 1
ATOM 732 O O . LEU A 1 89 ? 2.022 -4.228 4.879 1.00 94.38 89 LEU A O 1
ATOM 736 N N . TYR A 1 90 ? 1.820 -5.916 6.357 1.00 92.88 90 TYR A N 1
ATOM 737 C CA . TYR A 1 90 ? 2.735 -6.812 5.648 1.00 92.88 90 TYR A CA 1
ATOM 738 C C . TYR A 1 90 ? 2.182 -7.238 4.292 1.00 92.88 90 TYR A C 1
ATOM 740 O O . TYR A 1 90 ? 2.896 -7.111 3.301 1.00 92.88 90 TYR A O 1
ATOM 748 N N . VAL A 1 91 ? 0.918 -7.666 4.227 1.00 94.81 91 VAL A N 1
ATOM 749 C CA . VAL A 1 91 ? 0.272 -8.059 2.962 1.00 94.81 91 VAL A CA 1
ATOM 750 C C . VAL A 1 91 ? 0.247 -6.888 1.978 1.00 94.81 91 VAL A C 1
ATOM 752 O O . VAL A 1 91 ? 0.565 -7.043 0.801 1.00 94.81 91 VAL A O 1
ATOM 755 N N . PHE A 1 92 ? -0.067 -5.680 2.455 1.00 95.31 92 PHE A N 1
ATOM 756 C CA . PHE A 1 92 ? -0.011 -4.478 1.626 1.00 95.31 92 PHE A CA 1
ATOM 757 C C . PHE A 1 92 ? 1.408 -4.193 1.113 1.00 95.31 92 PHE A C 1
ATOM 759 O O . PHE A 1 92 ? 1.585 -3.866 -0.060 1.00 95.31 92 PHE A O 1
ATOM 766 N N . ALA A 1 93 ? 2.418 -4.299 1.980 1.00 91.94 93 ALA A N 1
ATOM 767 C CA . ALA A 1 93 ? 3.808 -4.059 1.609 1.00 91.94 93 ALA A CA 1
ATOM 768 C C . ALA A 1 93 ? 4.322 -5.084 0.587 1.00 91.94 93 ALA A C 1
ATOM 770 O O . ALA A 1 93 ? 5.066 -4.704 -0.316 1.00 91.94 93 ALA A O 1
ATOM 771 N N . GLU A 1 94 ? 3.910 -6.347 0.710 1.00 92.19 94 GLU A N 1
ATOM 772 C CA . GLU A 1 94 ? 4.220 -7.415 -0.242 1.00 92.19 94 GLU A CA 1
ATOM 773 C C . GLU A 1 94 ? 3.647 -7.096 -1.625 1.00 92.19 94 GLU A C 1
ATOM 775 O O . GLU A 1 94 ? 4.415 -6.953 -2.573 1.00 92.19 94 GLU A O 1
ATOM 780 N N . HIS A 1 95 ? 2.338 -6.845 -1.724 1.00 93.69 95 HIS A N 1
ATOM 781 C CA . HIS A 1 95 ? 1.705 -6.494 -2.999 1.00 93.69 95 HIS A CA 1
ATOM 782 C C . HIS A 1 95 ? 2.297 -5.231 -3.626 1.00 93.69 95 HIS A C 1
ATOM 784 O O . HIS A 1 95 ? 2.580 -5.192 -4.819 1.00 93.69 95 HIS A O 1
ATOM 790 N N . TYR A 1 96 ? 2.559 -4.202 -2.820 1.00 93.81 96 TYR A N 1
ATOM 791 C CA . TYR A 1 96 ? 3.190 -2.983 -3.317 1.00 93.81 96 TYR A CA 1
ATOM 792 C C . TYR A 1 96 ? 4.605 -3.232 -3.861 1.00 93.81 96 TYR A C 1
ATOM 794 O O . TYR A 1 96 ? 5.011 -2.614 -4.847 1.00 93.81 96 TYR A O 1
ATOM 802 N N . ALA A 1 97 ? 5.383 -4.100 -3.207 1.00 92.50 97 ALA A N 1
ATOM 803 C CA . ALA A 1 97 ? 6.720 -4.458 -3.661 1.00 92.50 97 ALA A CA 1
ATOM 804 C C . ALA A 1 97 ? 6.681 -5.297 -4.945 1.00 92.50 97 ALA A C 1
ATOM 806 O O . ALA A 1 97 ? 7.502 -5.059 -5.830 1.00 92.50 97 ALA A O 1
ATOM 807 N N . GLU A 1 98 ? 5.731 -6.228 -5.064 1.00 92.38 98 GLU A N 1
ATOM 808 C CA . GLU A 1 98 ? 5.494 -7.011 -6.281 1.00 92.38 98 GLU A CA 1
ATOM 809 C C . GLU A 1 98 ? 5.137 -6.107 -7.466 1.00 92.38 98 GLU A C 1
ATOM 811 O O . GLU A 1 98 ? 5.828 -6.151 -8.486 1.00 92.38 98 GLU A O 1
ATOM 816 N N . ASP A 1 99 ? 4.159 -5.212 -7.297 1.00 91.44 99 ASP A N 1
ATOM 817 C CA . ASP A 1 99 ? 3.739 -4.262 -8.335 1.00 91.44 99 ASP A CA 1
ATOM 818 C C . ASP A 1 99 ? 4.918 -3.393 -8.804 1.00 91.44 99 ASP A C 1
ATOM 820 O O . A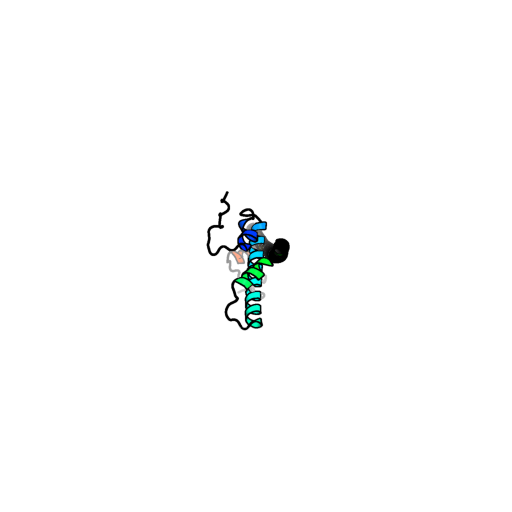SP A 1 99 ? 5.145 -3.197 -10.000 1.00 91.44 99 ASP A O 1
ATOM 824 N N . ARG A 1 100 ? 5.730 -2.895 -7.861 1.00 91.44 100 ARG A N 1
ATOM 825 C CA . ARG A 1 100 ? 6.907 -2.075 -8.189 1.00 91.44 100 ARG A CA 1
ATOM 826 C C . ARG A 1 100 ? 8.021 -2.865 -8.852 1.00 91.44 100 ARG A C 1
ATOM 828 O O . ARG A 1 100 ? 8.731 -2.313 -9.693 1.00 91.44 100 ARG A O 1
ATOM 835 N N . ALA A 1 101 ? 8.208 -4.124 -8.471 1.00 88.31 101 ALA A N 1
ATOM 836 C CA . ALA A 1 101 ? 9.176 -4.999 -9.113 1.00 88.31 101 ALA A CA 1
ATOM 837 C C . ALA A 1 101 ? 8.765 -5.299 -10.560 1.00 88.31 101 ALA A C 1
ATOM 839 O O . ALA A 1 101 ? 9.621 -5.279 -11.446 1.00 88.31 101 ALA A O 1
ATOM 840 N N . GLU A 1 102 ? 7.473 -5.517 -10.811 1.00 90.81 102 GLU A N 1
ATOM 841 C CA . GLU A 1 102 ? 6.937 -5.719 -12.156 1.00 90.81 102 GLU A CA 1
ATOM 842 C C . GLU A 1 102 ? 7.086 -4.458 -13.023 1.00 90.81 102 GLU A C 1
ATOM 844 O O . GLU A 1 102 ? 7.590 -4.539 -14.145 1.00 90.81 102 GLU A O 1
ATOM 849 N N . GLU A 1 103 ? 6.737 -3.279 -12.496 1.00 89.88 103 GLU A N 1
ATOM 850 C CA . GLU A 1 103 ? 6.945 -1.994 -13.180 1.00 89.88 103 GLU A CA 1
ATOM 851 C C . GLU A 1 103 ? 8.424 -1.783 -13.547 1.00 89.88 103 GLU A C 1
ATOM 853 O O . GLU A 1 103 ? 8.745 -1.505 -14.705 1.00 89.88 103 GLU A O 1
ATOM 858 N N . ALA A 1 104 ? 9.336 -1.983 -12.590 1.00 88.00 104 ALA A N 1
ATOM 859 C CA . ALA A 1 104 ? 10.772 -1.826 -12.814 1.00 88.00 104 ALA A CA 1
ATOM 860 C C . ALA A 1 104 ? 11.326 -2.845 -13.824 1.00 88.00 104 ALA A C 1
ATOM 862 O O . ALA A 1 104 ? 12.195 -2.513 -14.635 1.00 88.00 104 ALA A O 1
ATOM 863 N N . TYR A 1 105 ? 10.828 -4.085 -13.801 1.00 85.88 105 TYR A N 1
ATOM 864 C CA . TYR A 1 105 ? 11.192 -5.110 -14.777 1.00 85.88 105 TYR A CA 1
ATOM 865 C C . TYR A 1 105 ? 10.751 -4.720 -16.192 1.00 85.88 105 TYR A C 1
ATOM 867 O O . TYR A 1 105 ? 11.550 -4.792 -17.129 1.00 85.88 105 TYR A O 1
ATOM 875 N N . ASN A 1 106 ? 9.507 -4.262 -16.343 1.00 88.69 106 ASN A N 1
ATOM 876 C CA . ASN A 1 106 ? 8.958 -3.838 -17.627 1.00 88.69 106 ASN A CA 1
ATOM 877 C C . ASN A 1 106 ? 9.702 -2.615 -18.186 1.00 88.69 106 ASN A C 1
ATOM 879 O O . ASN A 1 106 ? 10.060 -2.602 -19.365 1.00 88.69 106 ASN A O 1
ATOM 883 N N . GLU A 1 107 ? 10.025 -1.634 -17.339 1.00 88.50 107 GLU A N 1
ATOM 884 C CA . GLU A 1 107 ? 10.828 -0.470 -17.728 1.00 88.50 107 GLU A CA 1
ATOM 885 C C . GLU A 1 107 ? 12.250 -0.874 -18.159 1.00 88.50 107 GLU A C 1
ATOM 887 O O . GLU A 1 107 ? 12.774 -0.395 -19.170 1.00 88.50 107 GLU A O 1
ATOM 892 N N . ALA A 1 108 ? 12.892 -1.794 -17.433 1.00 84.38 108 ALA A N 1
ATOM 893 C CA . ALA A 1 108 ? 14.206 -2.311 -17.808 1.00 84.38 108 ALA A CA 1
ATOM 894 C C . ALA A 1 108 ? 14.165 -3.079 -19.140 1.00 84.38 108 ALA A C 1
ATOM 896 O O . ALA A 1 108 ? 15.088 -2.959 -19.952 1.00 84.38 108 ALA A O 1
ATOM 897 N N . LEU A 1 109 ? 13.105 -3.852 -19.390 1.00 86.94 109 LEU A N 1
ATOM 898 C CA . LEU A 1 109 ? 12.908 -4.568 -20.647 1.00 86.94 109 LEU A CA 1
ATOM 899 C C . LEU A 1 109 ? 12.743 -3.595 -21.822 1.00 86.94 109 LEU A C 1
ATOM 901 O O . LEU A 1 109 ? 13.422 -3.752 -22.838 1.00 86.94 109 LEU A O 1
ATOM 905 N N . GLU A 1 110 ? 11.905 -2.568 -21.675 1.00 87.38 110 GLU A N 1
ATOM 906 C CA . GLU A 1 110 ? 11.694 -1.546 -22.706 1.00 87.38 110 GLU A CA 1
ATOM 907 C C . GLU A 1 110 ? 12.993 -0.794 -23.027 1.00 87.38 110 GLU A C 1
ATOM 909 O O . GLU A 1 110 ? 13.375 -0.673 -24.194 1.00 87.38 110 GLU A O 1
ATOM 914 N N . ASN A 1 111 ? 13.734 -0.366 -22.002 1.00 81.38 111 ASN A N 1
ATOM 915 C CA . ASN A 1 111 ? 15.003 0.336 -22.180 1.00 81.38 111 ASN A CA 1
ATOM 916 C C . ASN A 1 111 ? 16.058 -0.524 -22.892 1.00 81.38 111 ASN A C 1
ATOM 918 O O . ASN A 1 111 ? 16.749 -0.039 -23.796 1.00 81.38 111 ASN A O 1
ATOM 922 N N . ASN A 1 112 ? 16.162 -1.809 -22.537 1.00 76.00 112 ASN A N 1
ATOM 923 C CA . ASN A 1 112 ? 17.067 -2.737 -23.212 1.00 76.00 112 ASN A CA 1
ATOM 924 C C . ASN A 1 112 ? 16.675 -2.930 -24.685 1.00 76.00 112 ASN A C 1
ATOM 926 O O . ASN A 1 112 ? 17.535 -2.796 -25.559 1.00 76.00 112 ASN A O 1
ATOM 930 N N . LEU A 1 113 ? 15.387 -3.148 -24.980 1.00 76.19 113 LEU A N 1
ATOM 931 C CA . LEU A 1 113 ? 14.890 -3.285 -26.354 1.00 76.19 113 LEU A CA 1
ATOM 932 C C . LEU A 1 113 ? 15.155 -2.025 -27.191 1.00 76.19 113 LEU A C 1
ATOM 934 O O . LEU A 1 113 ? 15.652 -2.119 -28.316 1.00 76.19 113 LEU A O 1
ATOM 938 N N . LEU A 1 114 ? 14.882 -0.838 -26.644 1.00 75.12 114 LEU A N 1
ATOM 939 C CA . LEU A 1 114 ? 15.135 0.433 -27.326 1.00 75.12 114 LEU A CA 1
ATOM 940 C C . LEU A 1 114 ? 16.628 0.654 -27.598 1.00 75.12 114 LEU A C 1
ATOM 942 O O . LEU A 1 114 ? 16.994 1.151 -28.669 1.00 75.12 114 LEU A O 1
ATOM 946 N N . SER A 1 115 ? 17.499 0.277 -26.659 1.00 74.94 115 SER A N 1
ATOM 947 C CA . SER A 1 115 ? 18.947 0.422 -26.825 1.00 74.94 115 SER A CA 1
ATOM 948 C C . SER A 1 115 ? 19.509 -0.485 -27.925 1.00 74.94 115 SER A C 1
ATOM 950 O O . SER A 1 115 ? 20.317 -0.027 -28.738 1.00 74.94 115 SER A O 1
ATOM 952 N N . GLU A 1 116 ? 19.018 -1.723 -28.032 1.00 71.12 116 GLU A N 1
ATOM 953 C CA . GLU A 1 116 ? 19.458 -2.681 -29.049 1.00 71.12 116 GLU A CA 1
ATOM 954 C C . GLU A 1 116 ? 19.019 -2.241 -30.454 1.00 71.12 116 GLU A C 1
ATOM 956 O O . GLU A 1 116 ? 19.827 -2.188 -31.386 1.00 71.12 116 GLU A O 1
ATOM 961 N N . VAL A 1 117 ? 17.763 -1.794 -30.595 1.00 71.31 117 VAL A N 1
ATOM 962 C CA . VAL A 1 117 ? 17.236 -1.257 -31.862 1.00 71.31 117 VAL A CA 1
ATOM 963 C C . VAL A 1 117 ? 18.019 -0.018 -32.307 1.00 71.31 117 VAL A C 1
ATOM 965 O O . VAL A 1 117 ? 18.354 0.128 -33.488 1.00 71.31 117 VAL A O 1
ATOM 968 N N . LYS A 1 118 ? 18.351 0.883 -31.374 1.00 70.81 118 LYS A N 1
ATOM 969 C CA . LYS A 1 118 ? 19.133 2.088 -31.676 1.00 70.81 118 LYS A CA 1
ATOM 970 C C . LYS A 1 118 ? 20.556 1.742 -32.120 1.00 70.81 118 LYS A C 1
ATOM 972 O O . LYS A 1 118 ? 21.022 2.284 -33.123 1.00 70.81 118 LYS A O 1
ATOM 977 N N . ASN A 1 119 ? 21.213 0.807 -31.435 1.00 73.38 119 ASN A N 1
ATOM 978 C CA . ASN A 1 119 ? 22.557 0.352 -31.789 1.00 73.38 119 ASN A CA 1
ATOM 979 C C . ASN A 1 119 ? 22.599 -0.302 -33.178 1.00 73.38 119 ASN A C 1
ATOM 981 O O . ASN A 1 119 ? 23.508 -0.019 -33.964 1.00 73.38 119 ASN A O 1
ATOM 985 N N . GLN A 1 120 ? 21.595 -1.112 -33.528 1.00 71.56 120 GLN A N 1
ATOM 986 C CA . GLN A 1 120 ? 21.500 -1.733 -34.850 1.00 71.56 120 GLN A CA 1
ATOM 987 C C . GLN A 1 120 ? 21.279 -0.693 -35.962 1.00 71.56 120 GLN A C 1
ATOM 989 O O . GLN A 1 120 ? 21.940 -0.745 -37.006 1.00 71.56 120 GLN A O 1
ATOM 994 N N . LYS A 1 121 ? 20.396 0.290 -35.733 1.00 72.38 121 LYS A N 1
ATOM 995 C CA . LYS A 1 121 ? 20.135 1.391 -36.675 1.00 72.38 121 LYS A CA 1
ATOM 996 C C . LYS A 1 121 ? 21.385 2.244 -36.915 1.00 72.38 121 LYS A C 1
ATOM 998 O O . LYS A 1 121 ? 21.724 2.525 -38.067 1.00 72.38 121 LYS A O 1
ATOM 1003 N N . ASP A 1 122 ? 22.105 2.601 -35.853 1.00 73.75 122 ASP A N 1
ATOM 1004 C CA . ASP A 1 122 ? 23.358 3.357 -35.950 1.00 73.75 122 ASP A CA 1
ATOM 1005 C C . ASP A 1 122 ? 24.459 2.552 -36.655 1.00 73.75 122 ASP A C 1
ATOM 1007 O O . ASP A 1 122 ? 25.239 3.112 -37.431 1.00 73.75 122 ASP A O 1
ATOM 1011 N N . GLY A 1 123 ? 24.511 1.234 -36.438 1.00 76.50 123 GLY A N 1
ATOM 1012 C CA . GLY A 1 123 ? 25.417 0.327 -37.139 1.00 76.50 123 GLY A CA 1
ATOM 1013 C C . GLY A 1 123 ? 25.191 0.323 -38.652 1.00 76.50 123 GLY A C 1
ATOM 1014 O O . GLY A 1 123 ? 26.151 0.441 -39.417 1.00 76.50 123 GLY A O 1
ATOM 1015 N N . TRP A 1 124 ? 23.931 0.268 -39.091 1.00 80.06 124 TRP A N 1
ATOM 1016 C CA . TRP A 1 124 ? 23.586 0.253 -40.515 1.00 80.06 124 TRP A CA 1
ATOM 1017 C C . TRP A 1 124 ? 23.891 1.589 -41.205 1.00 80.06 124 TRP A C 1
ATOM 1019 O O . TRP A 1 124 ? 24.479 1.605 -42.285 1.00 80.06 124 TRP A O 1
ATOM 1029 N N . ILE A 1 125 ? 23.600 2.718 -40.550 1.00 78.88 125 ILE A N 1
ATOM 1030 C CA . ILE A 1 125 ? 23.934 4.055 -41.071 1.00 78.88 125 ILE A CA 1
ATOM 1031 C C . ILE A 1 125 ? 25.456 4.236 -41.165 1.00 78.88 125 ILE A C 1
ATOM 1033 O O . ILE A 1 125 ? 25.965 4.690 -42.191 1.00 78.88 125 ILE A O 1
ATOM 1037 N N . LYS A 1 126 ? 26.212 3.835 -40.134 1.00 80.25 126 LYS A N 1
ATOM 1038 C CA . LYS A 1 126 ? 27.685 3.883 -40.161 1.00 80.25 126 LYS A CA 1
ATOM 1039 C C . LYS A 1 126 ? 28.263 2.989 -41.260 1.00 80.25 126 LYS A C 1
ATOM 1041 O O . LYS A 1 126 ? 29.219 3.394 -41.921 1.00 80.25 126 LYS A O 1
ATOM 1046 N N . ALA A 1 127 ? 27.702 1.799 -41.473 1.00 79.25 127 ALA A N 1
ATOM 1047 C CA . ALA A 1 127 ? 28.113 0.902 -42.550 1.00 79.25 127 ALA A CA 1
ATOM 1048 C C . A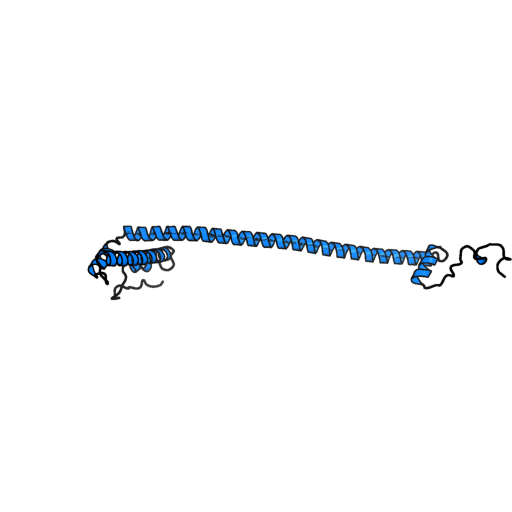LA A 1 127 ? 27.821 1.503 -43.934 1.00 79.25 127 ALA A C 1
ATOM 1050 O O . ALA A 1 127 ? 28.699 1.492 -44.796 1.00 79.25 127 ALA A O 1
ATOM 1051 N N . ALA A 1 128 ? 26.642 2.105 -44.120 1.00 78.75 128 ALA A N 1
ATOM 1052 C CA . ALA A 1 128 ? 26.267 2.782 -45.358 1.00 78.75 128 ALA A CA 1
ATOM 1053 C C . ALA A 1 128 ? 27.207 3.958 -45.679 1.00 78.75 128 ALA A C 1
ATOM 1055 O O . ALA A 1 128 ? 27.718 4.048 -46.794 1.00 78.75 128 ALA A O 1
ATOM 1056 N N . PHE A 1 129 ? 27.521 4.809 -44.694 1.00 85.12 129 PHE A N 1
ATOM 1057 C CA . PHE A 1 129 ? 28.480 5.905 -44.876 1.00 85.12 129 PHE A CA 1
ATOM 1058 C C . PHE A 1 129 ? 29.896 5.408 -45.187 1.00 85.12 129 PHE A C 1
ATOM 1060 O O . PHE A 1 129 ? 30.548 5.959 -46.072 1.00 85.12 129 PHE A O 1
ATOM 1067 N N . LYS A 1 130 ? 30.375 4.353 -44.512 1.00 83.50 130 LYS A N 1
ATOM 1068 C CA . LYS A 1 130 ? 31.681 3.743 -44.819 1.00 83.50 130 LYS A CA 1
ATOM 1069 C C . LYS A 1 130 ? 31.725 3.172 -46.240 1.00 83.50 130 LYS A C 1
ATOM 1071 O O . LYS A 1 130 ? 32.716 3.375 -46.938 1.00 83.50 130 LYS A O 1
ATOM 1076 N N . GLY A 1 131 ? 30.654 2.508 -46.677 1.00 79.62 131 GLY A N 1
ATOM 1077 C CA . GLY A 1 131 ? 30.521 1.996 -48.042 1.00 79.62 131 GLY A CA 1
ATOM 1078 C C . GLY A 1 131 ? 30.525 3.115 -49.086 1.00 79.62 131 GLY A C 1
ATOM 1079 O O . GLY A 1 131 ? 31.279 3.051 -50.058 1.00 79.62 131 GLY A O 1
ATOM 1080 N N . ALA A 1 132 ? 29.761 4.184 -48.844 1.00 84.38 132 ALA A N 1
ATOM 1081 C CA . ALA A 1 132 ? 29.732 5.358 -49.711 1.00 84.38 132 ALA A CA 1
ATOM 1082 C C . ALA A 1 132 ? 31.117 6.020 -49.817 1.00 84.38 132 ALA A C 1
ATOM 1084 O O . ALA A 1 132 ? 31.582 6.288 -50.925 1.00 84.38 132 ALA A O 1
ATOM 1085 N N . LEU A 1 133 ? 31.825 6.198 -48.696 1.00 83.88 133 LEU A N 1
ATOM 1086 C CA . LEU A 1 133 ? 33.177 6.765 -48.696 1.00 83.88 133 LEU A CA 1
ATOM 1087 C C . LEU A 1 133 ? 34.154 5.916 -49.526 1.00 83.88 133 LEU A C 1
ATOM 1089 O O . LEU A 1 133 ? 34.909 6.457 -50.331 1.00 83.88 133 LEU A O 1
ATOM 1093 N N . GLY A 1 134 ? 34.103 4.589 -49.374 1.00 83.50 134 GLY A N 1
ATOM 1094 C CA . GLY A 1 134 ? 34.919 3.661 -50.160 1.00 83.50 134 GLY A CA 1
ATOM 1095 C C . GLY A 1 134 ? 34.654 3.776 -51.663 1.00 83.50 134 GLY A C 1
ATOM 1096 O O . GLY A 1 134 ? 35.597 3.822 -52.452 1.00 83.50 134 GLY A O 1
ATOM 1097 N N . SER A 1 135 ? 33.383 3.906 -52.060 1.00 84.56 135 SER A N 1
ATOM 1098 C CA . SER A 1 135 ? 32.997 4.077 -53.467 1.00 84.56 135 SER A CA 1
ATOM 1099 C C . SER A 1 135 ? 33.483 5.401 -54.069 1.00 84.56 135 SER A C 1
ATOM 1101 O O . SER A 1 135 ? 33.924 5.425 -55.219 1.00 84.56 135 SER A O 1
ATOM 1103 N N . ILE A 1 136 ? 33.484 6.488 -53.288 1.00 88.25 136 ILE A N 1
ATOM 1104 C CA . ILE A 1 136 ? 34.000 7.795 -53.715 1.00 88.25 136 ILE A CA 1
ATOM 1105 C C . ILE A 1 136 ? 35.515 7.719 -53.918 1.00 88.25 136 ILE A C 1
ATOM 1107 O O . ILE A 1 136 ? 36.010 8.116 -54.971 1.00 88.25 136 ILE A O 1
ATOM 1111 N N . VAL A 1 137 ? 36.251 7.156 -52.955 1.00 90.06 137 VAL A N 1
ATOM 1112 C CA . VAL A 1 137 ? 37.713 7.001 -53.053 1.00 90.06 137 VAL A CA 1
ATOM 1113 C C . VAL A 1 137 ? 38.095 6.127 -54.248 1.00 90.06 137 VAL A C 1
ATOM 1115 O O . VAL A 1 137 ? 38.991 6.488 -55.010 1.00 90.06 137 VAL A O 1
ATOM 1118 N N . PHE A 1 138 ? 37.388 5.014 -54.458 1.00 90.31 138 PHE A N 1
ATOM 1119 C CA . PHE A 1 138 ? 37.616 4.146 -55.611 1.00 90.31 138 PHE A CA 1
ATOM 1120 C C . PHE A 1 138 ? 37.334 4.867 -56.935 1.00 90.31 138 PHE A C 1
ATOM 1122 O O . PHE A 1 138 ? 38.138 4.785 -57.858 1.00 90.31 138 PHE A O 1
ATOM 1129 N N . SER A 1 139 ? 36.240 5.627 -57.015 1.00 89.94 139 SER A N 1
ATOM 1130 C CA . SER A 1 139 ? 35.886 6.389 -58.220 1.00 89.94 139 SER A CA 1
ATOM 1131 C C . SER A 1 139 ? 36.931 7.456 -58.551 1.00 89.94 139 SER A C 1
ATOM 1133 O O . SER A 1 139 ? 37.312 7.603 -59.710 1.00 89.94 139 SER A O 1
ATOM 1135 N N . ILE A 1 140 ? 37.451 8.155 -57.534 1.00 90.00 140 ILE A N 1
ATOM 1136 C CA . ILE A 1 140 ? 38.549 9.119 -57.686 1.00 90.00 140 ILE A CA 1
ATOM 1137 C C . ILE A 1 140 ? 39.813 8.414 -58.189 1.00 90.00 140 ILE A C 1
ATOM 1139 O O . ILE A 1 140 ? 40.455 8.886 -59.125 1.00 90.00 140 ILE A O 1
ATOM 1143 N N . PHE A 1 141 ? 40.163 7.269 -57.602 1.00 92.88 141 PHE A N 1
ATOM 1144 C CA . PHE A 1 141 ? 41.327 6.494 -58.022 1.00 92.88 141 PHE A CA 1
ATOM 1145 C C . PHE A 1 141 ? 41.214 6.037 -59.481 1.00 92.88 141 PHE A C 1
ATOM 1147 O O . PHE A 1 141 ? 42.137 6.259 -60.264 1.00 92.88 141 PHE A O 1
ATOM 1154 N N . VAL A 1 142 ? 40.069 5.465 -59.869 1.00 91.06 142 VAL A N 1
ATOM 1155 C CA . VAL A 1 142 ? 39.803 5.059 -61.255 1.00 91.06 142 VAL A CA 1
ATOM 1156 C C . VAL A 1 142 ? 39.904 6.258 -62.190 1.00 91.06 142 VAL A C 1
ATOM 1158 O O . VAL A 1 142 ? 40.579 6.156 -63.205 1.00 91.06 142 VAL A O 1
ATOM 1161 N N . PHE A 1 143 ? 39.330 7.407 -61.826 1.00 88.75 143 PHE A N 1
ATOM 1162 C CA . PHE A 1 143 ? 39.431 8.628 -62.623 1.00 88.75 143 PHE A CA 1
ATOM 1163 C C . PHE A 1 143 ? 40.887 9.061 -62.860 1.00 88.75 143 PHE A C 1
ATOM 1165 O O . PHE A 1 143 ? 41.258 9.370 -63.992 1.00 88.75 143 PHE A O 1
ATOM 1172 N N . PHE A 1 144 ? 41.738 9.036 -61.830 1.00 90.81 144 PHE A N 1
ATOM 1173 C CA . PHE A 1 144 ? 43.160 9.359 -61.986 1.00 90.81 144 PHE A CA 1
ATOM 1174 C C . PHE A 1 144 ? 43.896 8.351 -62.869 1.00 90.81 144 PHE A C 1
ATOM 1176 O O . PHE A 1 144 ? 44.679 8.753 -63.729 1.00 90.81 144 PHE A O 1
ATOM 1183 N N . VAL A 1 145 ? 43.630 7.055 -62.700 1.00 89.38 145 VAL A N 1
ATOM 1184 C CA . VAL A 1 145 ? 44.200 6.013 -63.567 1.00 89.38 145 VAL A CA 1
ATOM 1185 C C . VAL A 1 145 ? 43.768 6.234 -65.019 1.00 89.38 145 VAL A C 1
ATOM 1187 O O . VAL A 1 145 ? 44.610 6.216 -65.917 1.00 89.38 145 VAL A O 1
ATOM 1190 N N . SER A 1 146 ? 42.486 6.520 -65.253 1.00 85.56 146 SER A N 1
ATOM 1191 C CA . SER A 1 146 ? 41.949 6.849 -66.575 1.00 85.56 146 SER A CA 1
ATOM 1192 C C . SER A 1 146 ? 42.645 8.059 -67.189 1.00 85.56 146 SER A C 1
ATOM 1194 O O . SER A 1 146 ? 43.020 8.019 -68.361 1.00 85.56 146 SER A O 1
ATOM 1196 N N . LEU A 1 147 ? 42.871 9.110 -66.397 1.00 85.50 147 LEU A N 1
ATOM 1197 C CA . LEU A 1 147 ? 43.563 10.320 -66.828 1.00 85.50 147 LEU A CA 1
ATOM 1198 C C . LEU A 1 147 ? 45.015 10.022 -67.236 1.00 85.50 147 LEU A C 1
ATOM 1200 O O . LEU A 1 147 ? 45.446 10.435 -68.312 1.00 85.50 147 LEU A O 1
ATOM 1204 N N . VAL A 1 148 ? 45.755 9.257 -66.427 1.00 88.75 148 VAL A N 1
ATOM 1205 C CA . VAL A 1 148 ? 47.145 8.867 -66.728 1.00 88.75 148 VAL A CA 1
ATOM 1206 C C . VAL A 1 148 ? 47.223 8.040 -68.012 1.00 88.75 148 VAL A C 1
ATOM 1208 O O . VAL A 1 148 ? 48.050 8.338 -68.873 1.00 88.75 148 VAL A O 1
ATOM 1211 N N . ILE A 1 149 ? 46.346 7.045 -68.186 1.00 86.19 149 ILE A N 1
ATOM 1212 C CA . ILE A 1 149 ? 46.283 6.238 -69.416 1.00 86.19 149 ILE A CA 1
ATOM 1213 C C . ILE A 1 149 ? 45.954 7.125 -70.622 1.00 86.19 149 ILE A C 1
ATOM 1215 O O . ILE A 1 149 ? 46.567 6.979 -71.681 1.00 86.19 149 ILE A O 1
ATOM 1219 N N . SER A 1 150 ? 45.022 8.066 -70.450 1.00 82.94 150 SER A N 1
ATOM 1220 C CA . SER A 1 150 ? 44.612 9.001 -71.495 1.00 82.94 150 SER A CA 1
ATOM 1221 C C . SER A 1 150 ? 45.772 9.880 -71.973 1.00 82.94 150 SER A C 1
ATOM 1223 O O . SER A 1 150 ? 45.907 10.083 -73.180 1.00 82.94 150 SER A O 1
ATOM 1225 N N . PHE A 1 151 ? 46.616 10.374 -71.059 1.00 83.31 151 PHE A N 1
ATOM 1226 C CA . PHE A 1 151 ? 47.803 11.171 -71.395 1.00 83.31 151 PHE A CA 1
ATOM 1227 C C . PHE A 1 151 ? 48.962 10.338 -71.950 1.00 83.31 151 PHE A C 1
ATOM 1229 O O . PHE A 1 151 ? 49.623 10.777 -72.886 1.00 83.31 151 PHE A O 1
ATOM 1236 N N . ALA A 1 152 ? 49.218 9.152 -71.393 1.00 87.38 152 ALA A N 1
ATOM 1237 C CA . ALA A 1 152 ? 50.326 8.302 -71.826 1.00 87.38 152 ALA A CA 1
ATOM 1238 C C . ALA A 1 152 ? 50.093 7.684 -73.216 1.00 87.38 152 ALA A C 1
ATOM 1240 O O . ALA A 1 152 ? 51.047 7.493 -73.962 1.00 87.38 152 ALA A O 1
ATOM 1241 N N . ASN A 1 153 ? 48.837 7.383 -73.570 1.00 85.69 153 ASN A N 1
ATOM 1242 C CA . ASN A 1 153 ? 48.468 6.756 -74.843 1.00 85.69 153 ASN A CA 1
ATOM 1243 C C . ASN A 1 153 ? 47.293 7.495 -75.514 1.00 85.69 153 ASN A C 1
ATOM 1245 O O . ASN A 1 153 ? 46.171 6.968 -75.538 1.00 85.69 153 ASN A O 1
ATOM 1249 N N . PRO A 1 154 ? 47.525 8.699 -76.073 1.00 78.56 154 PRO A N 1
ATOM 1250 C CA . PRO A 1 154 ? 46.467 9.554 -76.617 1.00 78.56 154 PRO A CA 1
ATOM 1251 C C . PRO A 1 154 ? 45.724 8.941 -77.814 1.00 78.56 154 PRO A C 1
ATOM 1253 O O . PRO A 1 154 ? 44.549 9.236 -78.021 1.00 78.56 154 PRO A O 1
ATOM 1256 N N . ASP A 1 155 ? 46.373 8.048 -78.564 1.00 79.88 155 ASP A N 1
ATOM 1257 C CA . ASP A 1 155 ? 45.785 7.391 -79.737 1.00 79.88 155 ASP A CA 1
ATOM 1258 C C . ASP A 1 155 ? 45.039 6.089 -79.433 1.00 79.88 155 ASP A C 1
ATOM 1260 O O . ASP A 1 155 ? 44.434 5.497 -80.327 1.00 79.88 155 ASP A O 1
ATOM 1264 N N . SER A 1 156 ? 45.032 5.642 -78.175 1.00 83.00 156 SER A N 1
ATOM 1265 C CA . SER A 1 156 ? 44.254 4.467 -77.784 1.00 83.00 156 SER A CA 1
ATOM 1266 C C . SER A 1 156 ? 42.746 4.735 -77.875 1.00 83.00 156 SER A C 1
ATOM 1268 O O . SER A 1 156 ? 42.267 5.830 -77.564 1.00 83.00 156 SER A O 1
ATOM 1270 N N . ASN A 1 157 ? 41.968 3.704 -78.223 1.00 80.38 157 ASN A N 1
ATOM 1271 C CA . ASN A 1 157 ? 40.499 3.780 -78.245 1.00 80.38 157 ASN A CA 1
ATOM 1272 C C . ASN A 1 157 ?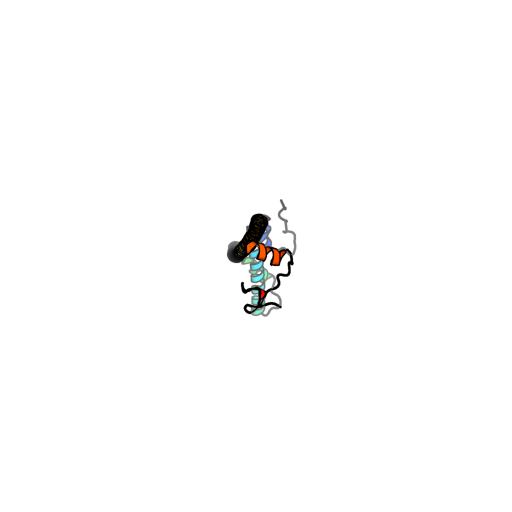 39.920 4.238 -76.891 1.00 80.38 157 ASN A C 1
ATOM 1274 O O . ASN A 1 157 ? 38.923 4.955 -76.848 1.00 80.38 157 ASN A O 1
ATOM 1278 N N . TYR A 1 158 ? 40.583 3.874 -75.789 1.00 80.38 158 TYR A N 1
ATOM 1279 C CA . TYR A 1 158 ? 40.211 4.287 -74.438 1.00 80.38 158 TYR A CA 1
ATOM 1280 C C . TYR A 1 158 ? 40.431 5.791 -74.192 1.00 80.38 158 TYR A C 1
ATOM 1282 O O . TYR A 1 158 ? 39.542 6.461 -73.670 1.00 80.38 158 TYR A O 1
ATOM 1290 N N . SER A 1 159 ? 41.578 6.344 -74.609 1.00 77.75 159 SER A N 1
ATOM 1291 C CA . SER A 1 159 ? 41.880 7.778 -74.462 1.00 77.75 159 SER A CA 1
ATOM 1292 C C . SER A 1 159 ? 40.919 8.653 -75.267 1.00 77.75 159 SER A C 1
ATOM 1294 O O . SER A 1 159 ? 40.414 9.654 -74.759 1.00 77.75 159 SER A O 1
ATOM 1296 N N . ARG A 1 160 ? 40.577 8.242 -76.495 1.00 77.88 160 ARG A N 1
ATOM 1297 C CA . ARG A 1 160 ? 39.602 8.958 -77.336 1.00 77.88 160 ARG A CA 1
ATOM 1298 C C . ARG A 1 160 ? 38.213 9.006 -76.698 1.00 77.88 160 ARG A C 1
ATOM 1300 O O . ARG A 1 160 ? 37.592 10.066 -76.690 1.00 77.88 160 ARG A O 1
ATOM 1307 N N . LEU A 1 161 ? 37.762 7.898 -76.106 1.00 78.69 161 LEU A N 1
ATOM 1308 C CA . LEU A 1 161 ? 36.497 7.840 -75.369 1.00 78.69 161 LEU A CA 1
ATOM 1309 C C . LEU A 1 161 ? 36.514 8.747 -74.129 1.00 78.69 161 LEU A C 1
ATOM 1311 O O . LEU A 1 161 ? 35.561 9.483 -73.890 1.00 78.69 161 LEU A O 1
ATOM 1315 N N . PHE A 1 162 ? 37.601 8.743 -73.355 1.00 79.31 162 PHE A N 1
ATOM 1316 C CA . PHE A 1 162 ? 37.724 9.609 -72.180 1.00 79.31 162 PHE A CA 1
ATOM 1317 C C . PHE A 1 162 ? 37.750 11.099 -72.563 1.00 79.31 162 PHE A C 1
ATOM 1319 O O . PHE A 1 162 ? 37.051 11.909 -71.956 1.00 79.31 162 PHE A O 1
ATOM 1326 N N . GLN A 1 163 ? 38.486 11.464 -73.619 1.00 73.31 163 GLN A N 1
ATOM 1327 C CA . GLN A 1 163 ? 38.505 12.826 -74.167 1.00 73.31 163 GLN A CA 1
ATOM 1328 C C . GLN A 1 163 ? 37.156 13.258 -74.755 1.00 73.31 163 GLN A C 1
ATOM 1330 O O . GLN A 1 163 ? 36.834 14.442 -74.699 1.00 73.31 163 GLN A O 1
ATOM 1335 N N . PHE A 1 164 ? 36.363 12.332 -75.299 1.00 76.00 164 PHE A N 1
ATOM 1336 C CA . PHE A 1 164 ? 34.988 12.605 -75.719 1.00 76.00 164 PHE A CA 1
ATOM 1337 C C . PHE A 1 164 ? 34.102 12.949 -74.514 1.00 76.00 164 PHE A C 1
ATOM 1339 O O . PHE A 1 164 ? 33.466 13.999 -74.498 1.00 76.00 164 PHE A O 1
ATOM 1346 N N . ILE A 1 165 ? 34.117 12.104 -73.476 1.00 77.31 165 ILE A N 1
ATOM 1347 C CA . ILE A 1 165 ? 33.262 12.260 -72.288 1.00 77.31 165 ILE A CA 1
ATOM 1348 C C . ILE A 1 165 ? 33.638 13.507 -71.470 1.00 77.31 165 ILE A C 1
ATOM 1350 O O . ILE A 1 165 ? 32.754 14.216 -71.000 1.00 77.31 165 ILE A O 1
ATOM 1354 N N . VAL A 1 166 ? 34.935 13.777 -71.282 1.00 77.19 166 VAL A N 1
ATOM 1355 C CA . VAL A 1 166 ? 35.426 14.843 -70.384 1.00 77.19 166 VAL A CA 1
ATOM 1356 C C . VAL A 1 166 ? 35.830 16.112 -71.137 1.00 77.19 166 VAL A C 1
ATOM 1358 O O . VAL A 1 166 ? 35.653 17.217 -70.632 1.00 77.19 166 VAL A O 1
ATOM 1361 N N . GLY A 1 167 ? 36.398 15.972 -72.335 1.00 68.62 167 GLY A N 1
ATOM 1362 C CA . GLY A 1 167 ? 36.979 17.076 -73.104 1.00 68.62 167 GLY A CA 1
ATOM 1363 C C . GLY A 1 167 ? 36.039 17.719 -74.124 1.00 68.62 167 GLY A C 1
ATOM 1364 O O . GLY A 1 167 ? 36.453 18.672 -74.778 1.00 68.62 167 GLY A O 1
ATOM 1365 N N . GLY A 1 168 ? 34.813 17.206 -74.294 1.00 64.75 168 GLY A N 1
ATOM 1366 C CA . GLY A 1 168 ? 33.800 17.792 -75.181 1.00 64.75 168 GLY A CA 1
ATOM 1367 C C . GLY A 1 168 ? 34.186 17.821 -76.663 1.00 64.75 168 GLY A C 1
ATOM 1368 O O . GLY A 1 168 ? 33.648 18.625 -77.419 1.00 64.75 168 GLY A O 1
ATOM 1369 N N . LYS A 1 169 ? 35.140 16.985 -77.095 1.00 63.41 169 LYS A N 1
ATOM 1370 C CA . LYS A 1 169 ? 35.524 16.907 -78.508 1.00 63.41 169 LYS A CA 1
ATOM 1371 C C . LYS A 1 169 ? 34.425 16.205 -79.296 1.00 63.41 169 LYS A C 1
ATOM 1373 O O . LYS A 1 169 ? 34.178 15.022 -79.081 1.00 63.41 169 LYS A O 1
ATOM 1378 N N . GLU A 1 170 ? 33.808 16.912 -80.235 1.00 57.59 170 GLU A N 1
ATOM 1379 C CA . GLU A 1 170 ? 32.901 16.302 -81.203 1.00 57.59 170 GLU A CA 1
ATOM 1380 C C . GLU A 1 170 ? 33.708 15.427 -82.166 1.00 57.59 170 GLU A C 1
ATOM 1382 O O . GLU A 1 170 ? 34.499 15.912 -82.976 1.00 57.59 170 GLU A O 1
ATOM 1387 N N . PHE A 1 171 ? 33.529 14.113 -82.068 1.00 60.53 171 PHE A N 1
ATOM 1388 C CA . PHE A 1 171 ? 33.943 13.212 -83.132 1.00 60.53 171 PHE A CA 1
ATOM 1389 C C . PHE A 1 171 ? 32.787 13.089 -84.118 1.00 60.53 171 PHE A C 1
ATOM 1391 O O . PHE A 1 171 ? 31.652 12.815 -83.727 1.00 60.53 171 PHE A O 1
ATOM 1398 N N . VAL A 1 172 ? 33.078 13.272 -85.405 1.00 63.44 172 VAL A N 1
ATOM 1399 C CA . VAL A 1 172 ? 32.124 12.963 -86.469 1.00 63.44 172 VAL A CA 1
ATOM 1400 C C . VAL A 1 172 ? 31.942 11.447 -86.480 1.00 63.44 172 VAL A C 1
ATOM 1402 O O . VAL A 1 172 ? 32.829 10.713 -86.916 1.00 63.44 172 VAL A O 1
ATOM 1405 N N . ILE A 1 173 ? 30.813 10.971 -85.954 1.00 67.69 173 ILE A N 1
ATOM 1406 C CA . ILE A 1 173 ? 30.412 9.570 -86.085 1.00 67.69 173 ILE A CA 1
ATOM 1407 C C . ILE A 1 173 ? 29.988 9.381 -87.537 1.00 67.69 173 ILE A C 1
ATOM 1409 O O . ILE A 1 173 ? 28.917 9.822 -87.950 1.00 67.69 173 ILE A O 1
ATOM 1413 N N . LEU A 1 174 ? 30.866 8.765 -88.318 1.00 71.62 174 LEU A N 1
ATOM 1414 C CA . LEU A 1 174 ? 30.580 8.421 -89.700 1.00 71.62 174 LEU A CA 1
ATOM 1415 C C . LEU A 1 174 ? 29.666 7.184 -89.710 1.00 71.62 174 LEU A C 1
ATOM 1417 O O . LEU A 1 174 ? 29.976 6.206 -89.020 1.00 71.62 174 LEU A O 1
ATOM 1421 N N . PRO A 1 175 ? 28.535 7.200 -90.436 1.00 71.25 175 PRO A N 1
ATOM 1422 C CA . PRO A 1 175 ? 27.712 6.007 -90.590 1.00 71.25 175 PRO A CA 1
ATOM 1423 C C . PRO A 1 175 ? 28.521 4.899 -91.285 1.00 71.25 175 PRO A C 1
ATOM 1425 O O . PRO A 1 175 ? 29.475 5.170 -92.008 1.00 71.25 175 PRO A O 1
ATOM 1428 N N . SER A 1 176 ? 28.167 3.630 -91.062 1.00 73.94 176 SER A N 1
ATOM 1429 C CA . SER A 1 176 ? 28.951 2.474 -91.542 1.00 73.94 176 SER A CA 1
ATOM 1430 C C . SER A 1 176 ? 29.093 2.387 -93.068 1.00 73.94 176 SER A C 1
ATOM 1432 O O . SER A 1 176 ? 29.910 1.617 -93.564 1.00 73.94 176 SER A O 1
ATOM 1434 N N . ASN A 1 177 ? 28.304 3.167 -93.803 1.00 73.69 177 ASN A N 1
ATOM 1435 C CA . ASN A 1 177 ? 28.335 3.319 -95.252 1.00 73.69 177 ASN A CA 1
ATOM 1436 C C . ASN A 1 177 ? 29.010 4.626 -95.720 1.00 73.69 177 ASN A C 1
ATOM 1438 O O . ASN A 1 177 ? 28.893 4.965 -96.896 1.00 73.69 177 ASN A O 1
ATOM 1442 N N . ASP A 1 178 ? 29.667 5.383 -94.835 1.00 75.81 178 ASP A N 1
ATOM 1443 C CA . ASP A 1 178 ? 30.377 6.610 -95.210 1.00 75.81 178 ASP A CA 1
ATOM 1444 C C . ASP A 1 178 ? 31.642 6.265 -96.006 1.00 75.81 178 ASP A C 1
ATOM 1446 O O . ASP A 1 178 ? 32.497 5.491 -95.564 1.00 75.81 178 ASP A O 1
ATOM 1450 N N . CYS A 1 179 ? 31.767 6.872 -97.184 1.00 74.69 179 CYS A N 1
ATOM 1451 C CA . CYS A 1 179 ? 32.856 6.637 -98.129 1.00 74.69 179 CYS A CA 1
ATOM 1452 C C . CYS A 1 179 ? 34.245 6.979 -97.549 1.00 74.69 179 CYS A C 1
ATOM 1454 O O . CYS A 1 179 ? 35.257 6.474 -98.030 1.00 74.69 179 CYS A O 1
ATOM 1456 N N . ARG A 1 180 ? 34.323 7.779 -96.473 1.00 70.88 180 ARG A N 1
ATOM 1457 C CA . ARG A 1 180 ? 35.584 8.097 -95.774 1.00 70.88 180 ARG A CA 1
ATOM 1458 C C . ARG A 1 180 ? 36.165 6.919 -94.987 1.00 70.88 180 ARG A C 1
ATOM 1460 O O . ARG A 1 180 ? 37.299 7.004 -94.521 1.00 70.88 180 ARG A O 1
ATOM 1467 N N . LEU A 1 181 ? 35.397 5.843 -94.810 1.00 72.25 181 LEU A N 1
ATOM 1468 C CA . LEU A 1 181 ? 35.830 4.616 -94.138 1.00 72.25 181 LEU A CA 1
ATOM 1469 C C . LEU A 1 181 ? 36.394 3.568 -95.115 1.00 72.25 181 LEU A C 1
ATOM 1471 O O . LEU A 1 181 ? 36.963 2.573 -94.667 1.00 72.25 181 LEU A O 1
ATOM 1475 N N . THR A 1 182 ? 36.251 3.772 -96.431 1.00 69.75 182 THR A N 1
ATOM 1476 C CA . THR A 1 182 ? 36.770 2.869 -97.469 1.00 69.75 182 THR A CA 1
ATOM 1477 C C . THR A 1 182 ? 38.133 3.336 -97.999 1.00 69.75 182 THR A C 1
ATOM 1479 O O . THR A 1 182 ? 38.320 4.531 -98.212 1.00 69.75 182 THR A O 1
ATOM 1482 N N . PRO A 1 183 ? 39.097 2.423 -98.227 1.00 60.66 183 PRO A N 1
ATOM 1483 C CA . PRO A 1 183 ? 40.468 2.769 -98.623 1.00 60.66 183 PRO A CA 1
ATOM 1484 C C . PRO A 1 183 ? 40.612 3.261 -100.075 1.00 60.66 183 PRO A C 1
ATOM 1486 O O . PRO A 1 183 ? 41.684 3.742 -100.443 1.00 60.66 183 PRO A O 1
ATOM 1489 N N . ASP A 1 184 ? 39.559 3.165 -100.888 1.00 64.19 184 ASP A N 1
ATOM 1490 C CA . ASP A 1 184 ? 39.577 3.596 -102.284 1.00 64.19 184 ASP A CA 1
ATOM 1491 C C . ASP A 1 184 ? 39.262 5.096 -102.394 1.00 64.19 184 ASP A C 1
ATOM 1493 O O . ASP A 1 184 ? 38.134 5.548 -102.193 1.00 64.19 184 ASP A O 1
ATOM 1497 N N . LEU A 1 185 ? 40.295 5.873 -102.730 1.00 55.53 185 LEU A N 1
ATOM 1498 C CA . LEU A 1 185 ? 40.311 7.343 -102.782 1.00 55.53 185 LEU A CA 1
ATOM 1499 C C . LEU A 1 185 ? 39.367 7.987 -103.821 1.00 55.53 185 LEU A C 1
ATOM 1501 O O . LEU A 1 185 ? 39.308 9.211 -103.899 1.00 55.53 185 LEU A O 1
ATOM 1505 N N . GLU A 1 186 ? 38.632 7.200 -104.608 1.00 60.69 186 GLU A N 1
ATOM 1506 C CA . GLU A 1 186 ? 37.727 7.698 -105.657 1.00 60.69 186 GLU A CA 1
ATOM 1507 C C . GLU A 1 186 ? 36.261 7.835 -105.206 1.00 60.69 186 GLU A C 1
ATOM 1509 O O . GLU A 1 186 ? 35.455 8.418 -105.924 1.00 60.69 186 GLU A O 1
ATOM 1514 N N . ALA A 1 187 ? 35.889 7.337 -104.020 1.00 60.41 187 ALA A N 1
ATOM 1515 C CA . ALA A 1 187 ? 34.480 7.245 -103.614 1.00 60.41 187 ALA A CA 1
ATOM 1516 C C . ALA A 1 187 ? 33.902 8.493 -102.909 1.00 60.41 187 ALA A C 1
ATOM 1518 O O . ALA A 1 187 ? 32.693 8.547 -102.684 1.00 60.41 187 ALA A O 1
ATOM 1519 N N . CYS A 1 188 ? 34.722 9.492 -102.561 1.00 64.56 188 CYS A N 1
ATOM 1520 C CA . CYS A 1 188 ? 34.261 10.753 -101.965 1.00 64.56 188 CYS A CA 1
ATOM 1521 C C . CYS A 1 188 ? 34.717 11.959 -102.809 1.00 64.56 188 CYS A C 1
ATOM 1523 O O . CYS A 1 188 ? 35.680 12.639 -102.446 1.00 64.56 188 CYS A O 1
ATOM 1525 N N . GLN A 1 189 ? 34.038 12.232 -103.923 1.00 57.47 189 GLN A N 1
ATOM 1526 C CA . GLN A 1 189 ? 34.082 13.532 -104.606 1.00 57.47 189 GLN A CA 1
ATOM 1527 C C . GLN A 1 189 ? 32.691 14.153 -104.636 1.00 57.47 189 GLN A C 1
ATOM 1529 O O . GLN A 1 189 ? 31.722 13.403 -104.892 1.00 57.47 189 GLN A O 1
#

Secondary structure (DSSP, 8-state):
-------TT-TT--HHHIIIIITSPTTSHHHHHHHHHHHHHHHHHHHHHHHHHHHHT-SS--HHHHHHHHHT--HHHHHHHHHHHHHHHHHHHHHHHHHHHHHHHHHHHHHHHHHHHHHHHHHHHHHHHHHHHHHHHHHHHHHHHHHHHHHH-TTSHHHHHHHHHHH--------TT-GGGSS-TTS--

Sequence (189 aa):
MVSPANTSTHPNYNQIFEKLVINSVPDDKERLIGMLAYADYKEEKYQWKEQYRQANGVSVVPVQDVQNFLLSYHEDKLNKLRNDAEEILYVFAEHYAEDRAEEAYNEALENNLLSEVKNQKDGWIKAAFKGALGSIVFSIFVFFVSLVISFANPDSNYSRLFQFIVGGKEFVILPSNDCRLTPDLEACQ

Foldseek 3Di:
DDPLPPCVPDPPDDPLLCVLASVDDPPDPSNVLSVQLVVVVVVVLVVVQVVVCVVVVHPGDDPVVVVVVVVVPDPVNSVVSSVVSVVVVVVVVVVVVVVVVVVVVVVVVVVVVVVVVVVVVVVVVVVVVVVVVVVVVVVVVVVVVLVVCLVVCVPDPSVVVVCVVPVVDDDPPAPPPHPVVDPDPPPPD

Organism: NCBI:txid2200953